Protein 1VZJ (pdb70)

Structure (mmCIF, N/CA/C/O backbone):
data_1VZJ
#
_entry.id   1VZJ
#
_cell.length_a   53.730
_cell.length_b   58.790
_cell.length_c   58.800
_cell.angle_alpha   90.00
_cell.angle_beta   111.38
_cell.angle_gamma   90.00
#
_symmetry.space_group_name_H-M   'P 1 21 1'
#
loop_
_entity.id
_entity.type
_entity.pdbx_description
1 polymer ACETYLCHOLINESTERASE
2 polymer 'ACETYLCHOLINESTERASE COLLAGENIC TAIL PEPTIDE'
3 water water
#
loop_
_atom_site.group_PDB
_atom_site.id
_atom_site.type_symbol
_atom_site.label_atom_id
_atom_site.label_alt_id
_atom_site.label_comp_id
_atom_site.label_asym_id
_atom_site.label_entity_id
_atom_site.label_seq_id
_atom_site.pdbx_PDB_ins_code
_atom_site.Cartn_x
_atom_site.Cartn_y
_atom_site.Cartn_z
_atom_site.occupancy
_atom_site.B_iso_or_equiv
_atom_site.auth_seq_id
_atom_site.auth_comp_id
_atom_site.auth_asym_id
_atom_site.auth_atom_id
_atom_site.pdbx_PDB_model_num
ATOM 1 N N . LEU A 1 3 ? 17.305 4.333 21.090 1.00 109.35 3 LEU A N 1
ATOM 2 C CA . LEU A 1 3 ? 17.876 5.331 22.047 1.00 108.65 3 LEU A CA 1
ATOM 3 C C . LEU A 1 3 ? 19.356 5.083 22.268 1.00 107.90 3 LEU A C 1
ATOM 4 O O . LEU A 1 3 ? 20.165 6.007 22.227 1.00 107.59 3 LEU A O 1
ATOM 9 N N . ASP A 1 4 ? 19.700 3.822 22.506 1.00 106.86 4 ASP A N 1
ATOM 10 C CA . ASP A 1 4 ? 21.077 3.443 22.762 1.00 105.50 4 ASP A CA 1
ATOM 11 C C . ASP A 1 4 ? 22.048 3.997 21.738 1.00 103.35 4 ASP A C 1
ATOM 12 O O . ASP A 1 4 ? 22.999 4.683 22.096 1.00 103.23 4 ASP A O 1
ATOM 17 N N . GLU A 1 5 ? 21.807 3.706 20.465 1.00 101.22 5 GLU A N 1
ATOM 18 C CA . GLU A 1 5 ? 22.682 4.197 19.409 1.00 99.27 5 GLU A CA 1
ATOM 19 C C . GLU A 1 5 ? 22.920 5.697 19.541 1.00 97.05 5 GLU A C 1
ATOM 20 O O . GLU A 1 5 ? 24.062 6.154 19.493 1.00 97.35 5 GLU A O 1
ATOM 26 N N . ALA A 1 6 ? 21.843 6.459 19.707 1.00 94.11 6 ALA A N 1
ATOM 27 C CA . ALA A 1 6 ? 21.955 7.904 19.865 1.00 91.05 6 ALA A CA 1
ATOM 28 C C . ALA A 1 6 ? 22.707 8.231 21.165 1.00 88.92 6 ALA A C 1
ATOM 29 O O . ALA A 1 6 ? 23.451 9.210 21.226 1.00 88.60 6 ALA A O 1
ATOM 31 N N . GLU A 1 7 ? 22.515 7.405 22.193 1.00 86.64 7 GLU A N 1
ATOM 32 C CA . GLU A 1 7 ? 23.184 7.600 23.479 1.00 84.93 7 GLU A CA 1
ATOM 33 C C . GLU A 1 7 ? 24.541 6.904 23.502 1.00 83.84 7 GLU A C 1
ATOM 34 O O . GLU A 1 7 ? 25.188 6.793 24.549 1.00 83.83 7 GLU A O 1
ATOM 40 N N . ARG A 1 8 ? 24.955 6.428 22.334 1.00 82.41 8 ARG A N 1
ATOM 41 C CA . ARG A 1 8 ? 26.231 5.750 22.160 1.00 81.38 8 ARG A CA 1
ATOM 42 C C . ARG A 1 8 ? 27.104 6.748 21.413 1.00 79.67 8 ARG A C 1
ATOM 43 O O . ARG A 1 8 ? 28.303 6.871 21.670 1.00 78.67 8 ARG A O 1
ATOM 51 N N . GLN A 1 9 ? 26.476 7.449 20.472 1.00 78.40 9 GLN A N 1
ATOM 52 C CA . GLN A 1 9 ? 27.154 8.468 19.685 1.00 76.72 9 GLN A CA 1
ATOM 53 C C . GLN A 1 9 ? 27.468 9.575 20.669 1.00 74.15 9 GLN A C 1
ATOM 54 O O . GLN A 1 9 ? 28.523 10.205 20.607 1.00 73.55 9 GLN A O 1
ATOM 60 N N . TRP A 1 10 ? 26.534 9.803 21.586 1.00 71.11 10 TRP A N 1
ATOM 61 C CA . TRP A 1 10 ? 26.709 10.829 22.594 1.00 68.51 10 TRP A CA 1
ATOM 62 C C . TRP A 1 10 ? 27.926 10.559 23.453 1.00 67.67 10 TRP A C 1
ATOM 63 O O . TRP A 1 10 ? 28.795 11.412 23.577 1.00 67.93 10 TRP A O 1
ATOM 74 N N . LYS A 1 11 ? 27.977 9.379 24.064 1.00 66.02 11 LYS A N 1
ATOM 75 C CA . LYS A 1 11 ? 29.111 9.019 24.907 1.00 64.82 11 LYS A CA 1
ATOM 76 C C . LYS A 1 11 ? 30.400 9.338 24.156 1.00 62.46 11 LYS A C 1
ATOM 77 O O . LYS A 1 11 ? 31.397 9.720 24.755 1.00 62.65 11 LYS A O 1
ATOM 83 N N . ALA A 1 12 ? 30.355 9.215 22.834 1.00 60.55 12 ALA A N 1
ATOM 84 C CA . ALA A 1 12 ? 31.513 9.483 21.982 1.00 59.78 12 ALA A CA 1
ATOM 85 C C . ALA A 1 12 ? 31.762 10.966 21.715 1.00 59.09 12 ALA A C 1
ATOM 86 O O . ALA A 1 12 ? 32.905 11.372 21.482 1.00 58.63 12 ALA A O 1
ATOM 88 N N . GLU A 1 13 ? 30.691 11.762 21.712 1.00 57.93 13 GLU A N 1
ATOM 89 C CA . GLU A 1 13 ? 30.805 13.201 21.487 1.00 56.77 13 GLU A CA 1
ATOM 90 C C . GLU A 1 13 ? 31.313 13.877 22.750 1.00 55.85 13 GLU A C 1
ATOM 91 O O . GLU A 1 13 ? 32.031 14.874 22.683 1.00 54.36 13 GLU A O 1
ATOM 97 N N . PHE A 1 14 ? 30.928 13.328 23.898 1.00 54.98 14 PHE A N 1
ATOM 98 C CA . PHE A 1 14 ? 31.374 13.846 25.176 1.00 57.18 14 PHE A CA 1
ATOM 99 C C . PHE A 1 14 ? 32.879 13.669 25.219 1.00 59.47 14 PHE A C 1
ATOM 100 O O . PHE A 1 14 ? 33.612 14.554 25.648 1.00 60.49 14 PHE A O 1
ATOM 108 N N . HIS A 1 15 ? 33.331 12.499 24.788 1.00 62.07 15 HIS A N 1
ATOM 109 C CA . HIS A 1 15 ? 34.750 12.209 24.765 1.00 63.28 15 HIS A CA 1
ATOM 110 C C . HIS A 1 15 ? 35.429 13.291 23.949 1.00 62.81 15 HIS A C 1
ATOM 111 O O . HIS A 1 15 ? 36.331 13.961 24.436 1.00 64.12 15 HIS A O 1
ATOM 118 N N . ARG A 1 16 ? 34.980 13.458 22.706 1.00 61.27 16 ARG A N 1
ATOM 119 C CA . ARG A 1 16 ? 35.539 14.462 21.800 1.00 59.06 16 ARG A CA 1
ATOM 120 C C . ARG A 1 16 ? 35.583 15.817 22.486 1.00 58.07 16 ARG A C 1
ATOM 121 O O . ARG A 1 16 ? 36.603 16.495 22.453 1.00 57.59 16 ARG A O 1
ATOM 129 N N . TRP A 1 17 ? 34.477 16.203 23.114 1.00 57.77 17 TRP A N 1
ATOM 130 C CA . TRP A 1 17 ? 34.406 17.473 23.834 1.00 58.00 17 TRP A CA 1
ATOM 131 C C . TRP A 1 17 ? 35.518 17.506 24.870 1.00 59.93 17 TRP A C 1
ATOM 132 O O . TRP A 1 17 ? 36.313 18.441 24.923 1.00 61.14 17 TRP A O 1
ATOM 143 N N . SER A 1 18 ? 35.570 16.471 25.697 1.00 61.88 18 SER A N 1
ATOM 144 C CA . SER A 1 18 ? 36.589 16.381 26.738 1.00 64.14 18 SER A CA 1
ATOM 145 C C . SER A 1 18 ? 37.981 16.679 26.211 1.00 64.16 18 SER A C 1
ATOM 146 O O . SER A 1 18 ? 38.744 17.394 26.850 1.00 65.10 18 SER A O 1
ATOM 149 N N . SER A 1 19 ? 38.310 16.136 25.044 1.00 65.28 19 SER A N 1
ATOM 150 C CA . SER A 1 19 ? 39.631 16.349 24.470 1.00 65.97 19 SER A CA 1
ATOM 151 C C . SER A 1 19 ? 39.818 17.783 23.990 1.00 66.1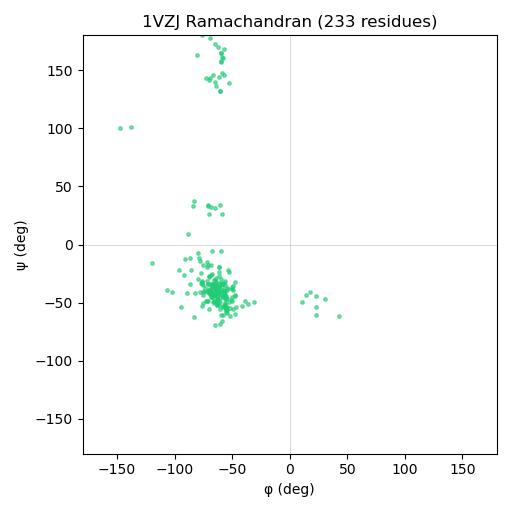7 19 SER A C 1
ATOM 152 O O . SER A 1 19 ? 40.943 18.285 23.948 1.00 66.97 19 SER A O 1
ATOM 155 N N . TYR A 1 20 ? 38.724 18.442 23.624 1.00 65.47 20 TYR A N 1
ATOM 156 C CA . TYR A 1 20 ? 38.820 19.818 23.171 1.00 65.77 20 TYR A CA 1
ATOM 157 C C . TYR A 1 20 ? 39.166 20.693 24.362 1.00 66.14 20 TYR A C 1
ATOM 158 O O . TYR A 1 20 ? 39.841 21.703 24.222 1.00 65.94 20 TYR A O 1
ATOM 175 N N . VAL A 1 22 ? 40.846 19.533 27.079 1.00 71.98 22 VAL A N 1
ATOM 176 C CA . VAL A 1 22 ? 42.199 19.153 27.450 1.00 73.70 22 VAL A CA 1
ATOM 177 C C . VAL A 1 22 ? 43.162 19.987 26.628 1.00 74.03 22 VAL A C 1
ATOM 178 O O . VAL A 1 22 ? 44.127 20.545 27.149 1.00 74.36 22 VAL A O 1
ATOM 182 N N . HIS A 1 23 ? 42.887 20.066 25.333 1.00 74.59 23 HIS A N 1
ATOM 183 C CA . HIS A 1 23 ? 43.720 20.833 24.425 1.00 75.06 23 HIS A CA 1
ATOM 184 C C . HIS A 1 23 ? 43.563 22.327 24.622 1.00 74.14 23 HIS A C 1
ATOM 185 O O . HIS A 1 23 ? 44.380 23.100 24.137 1.00 74.35 23 HIS A O 1
ATOM 192 N N . TRP A 1 24 ? 42.513 22.735 25.330 1.00 73.43 24 TRP A N 1
ATOM 193 C CA . TRP A 1 24 ? 42.296 24.149 25.576 1.00 72.59 24 TRP A CA 1
ATOM 194 C C . TRP A 1 24 ? 43.113 24.611 26.764 1.00 75.44 24 TRP A C 1
ATOM 195 O O . TRP A 1 24 ? 43.976 25.468 26.625 1.00 76.13 24 TRP A O 1
ATOM 206 N N . LYS A 1 25 ? 42.838 24.042 27.933 1.00 78.73 25 LYS A N 1
ATOM 207 C CA . LYS A 1 25 ? 43.554 24.423 29.143 1.00 83.37 25 LYS A CA 1
ATOM 208 C C . LYS A 1 25 ? 45.061 24.342 28.958 1.00 86.71 25 LYS A C 1
ATOM 209 O O . LYS A 1 25 ? 45.815 25.014 29.662 1.00 86.97 25 LYS A O 1
ATOM 215 N N . ASN A 1 26 ? 45.484 23.520 28.001 1.00 90.82 26 ASN A N 1
ATOM 216 C CA . ASN A 1 26 ? 46.896 23.328 27.688 1.00 94.74 26 ASN A CA 1
ATOM 217 C C . ASN A 1 26 ? 47.525 24.610 27.149 1.00 96.88 26 ASN A C 1
ATOM 218 O O . ASN A 1 26 ? 48.360 25.232 27.800 1.00 96.90 26 ASN A O 1
ATOM 223 N N . GLN A 1 27 ? 47.123 24.996 25.947 1.00 99.50 27 GLN A N 1
ATOM 224 C CA . GLN A 1 27 ? 47.670 26.187 25.328 1.00 102.59 27 GLN A CA 1
ATOM 225 C C . GLN A 1 27 ? 47.407 27.416 26.196 1.00 104.25 27 GLN A C 1
ATOM 226 O O . GLN A 1 27 ? 47.894 28.509 25.904 1.00 104.77 27 GLN A O 1
ATOM 232 N N . PHE A 1 28 ? 46.654 27.221 27.277 1.00 105.76 28 PHE A N 1
ATOM 233 C CA . PHE A 1 28 ? 46.330 28.297 28.202 1.00 106.76 28 PHE A CA 1
ATOM 234 C C . PHE A 1 28 ? 46.850 28.030 29.599 1.00 106.75 28 PHE A C 1
ATOM 235 O O . PHE A 1 28 ? 48.047 28.187 29.847 1.00 106.89 28 PHE A O 1
ATOM 243 N N . ASP B 1 1 ? 3.943 11.410 22.843 1.00 61.87 1 ASP B N 1
ATOM 244 C CA . ASP B 1 1 ? 4.160 10.863 24.178 1.00 58.66 1 ASP B CA 1
ATOM 245 C C . ASP B 1 1 ? 5.297 11.659 24.797 1.00 57.56 1 ASP B C 1
ATOM 246 O O . ASP B 1 1 ? 6.381 11.758 24.204 1.00 56.87 1 ASP B O 1
ATOM 251 N N . THR B 1 2 ? 5.059 12.234 25.972 1.00 55.56 2 THR B N 1
ATOM 252 C CA . THR B 1 2 ? 6.083 13.047 26.625 1.00 55.66 2 THR B CA 1
ATOM 253 C C . THR B 1 2 ? 7.489 12.458 26.469 1.00 54.57 2 THR B C 1
ATOM 254 O O . THR B 1 2 ? 8.422 13.157 26.081 1.00 54.01 2 THR B O 1
ATOM 258 N N . LEU B 1 3 ? 7.619 11.167 26.750 1.00 53.56 3 LEU B N 1
ATOM 259 C CA . LEU B 1 3 ? 8.889 10.472 26.639 1.00 52.02 3 LEU B CA 1
ATOM 260 C C . LEU B 1 3 ? 9.453 10.586 25.232 1.00 51.13 3 LEU B C 1
ATOM 261 O O . LEU B 1 3 ? 10.648 10.739 25.058 1.00 50.38 3 LEU B O 1
ATOM 266 N N . ASP B 1 4 ? 8.595 10.501 24.222 1.00 52.25 4 ASP B N 1
ATOM 267 C CA . ASP B 1 4 ? 9.042 10.603 22.835 1.00 53.30 4 ASP B CA 1
ATOM 268 C C . ASP B 1 4 ? 9.439 12.032 22.489 1.00 52.63 4 ASP B C 1
ATOM 269 O O . ASP B 1 4 ? 10.328 12.263 21.665 1.00 50.90 4 ASP B O 1
ATOM 274 N N . GLU B 1 5 ? 8.768 12.990 23.122 1.00 52.43 5 GLU B N 1
ATOM 275 C CA . GLU B 1 5 ? 9.053 14.394 22.885 1.00 52.16 5 GLU B CA 1
ATOM 276 C C . GLU B 1 5 ? 10.449 14.740 23.377 1.00 49.43 5 GLU B C 1
ATOM 277 O O . GLU B 1 5 ? 11.249 15.327 22.648 1.00 49.05 5 GLU B O 1
ATOM 283 N N . ALA B 1 6 ? 10.730 14.364 24.619 1.00 46.18 6 ALA B N 1
ATOM 284 C CA . ALA B 1 6 ? 12.027 14.617 25.226 1.00 43.36 6 ALA B CA 1
ATOM 285 C C . ALA B 1 6 ? 13.145 14.100 24.332 1.00 41.68 6 ALA B C 1
ATOM 286 O O . ALA B 1 6 ? 14.120 14.806 24.066 1.00 40.44 6 ALA B O 1
ATOM 288 N N A GLU B 1 7 ? 12.999 12.867 23.866 0.50 41.19 7 GLU B N 1
ATOM 289 N N B GLU B 1 7 ? 12.993 12.862 23.861 0.50 41.29 7 GLU B N 1
ATOM 290 C CA A GLU B 1 7 ? 14.006 12.275 23.007 0.50 40.92 7 GLU B CA 1
ATOM 291 C CA B GLU B 1 7 ? 13.986 12.237 22.992 0.50 41.10 7 GLU B CA 1
ATOM 292 C C A GLU B 1 7 ? 14.151 13.095 21.736 0.50 40.77 7 GLU B C 1
ATOM 293 C C B GLU B 1 7 ? 14.141 13.031 21.705 0.50 40.79 7 GLU B C 1
ATOM 294 O O A GLU B 1 7 ? 15.261 13.368 21.279 0.50 40.10 7 GLU B O 1
ATOM 295 O O B GLU B 1 7 ? 15.249 13.212 21.200 0.50 39.79 7 GLU B O 1
ATOM 306 N N . ARG B 1 8 ? 13.016 13.500 21.179 1.00 40.27 8 ARG B N 1
ATOM 307 C CA . ARG B 1 8 ? 13.005 14.286 19.954 1.00 41.75 8 ARG B CA 1
ATOM 308 C C . ARG B 1 8 ? 13.719 15.623 20.153 1.00 40.49 8 ARG B C 1
ATOM 309 O O . ARG B 1 8 ? 14.616 15.986 19.382 1.00 40.27 8 ARG B O 1
ATOM 317 N N . GLN B 1 9 ? 13.315 16.355 21.187 1.00 38.90 9 GLN B N 1
ATOM 318 C CA . GLN B 1 9 ? 13.936 17.638 21.512 1.00 38.65 9 GLN B CA 1
ATOM 319 C C . GLN B 1 9 ? 15.426 17.471 21.752 1.00 38.42 9 GLN B C 1
ATOM 320 O O . GLN B 1 9 ? 16.239 18.261 21.272 1.00 37.69 9 GLN B O 1
ATOM 326 N N . TRP B 1 10 ? 15.781 16.437 22.507 1.00 36.63 10 TRP B N 1
ATOM 327 C CA . TRP B 1 10 ? 17.173 16.178 22.786 1.00 35.56 10 TRP B CA 1
ATOM 328 C C . TRP B 1 10 ? 17.937 16.027 21.487 1.00 36.04 10 TRP B C 1
ATOM 329 O O . TRP B 1 10 ? 18.964 16.655 21.301 1.00 35.56 10 TRP B O 1
ATOM 340 N N . LYS B 1 11 ? 17.447 15.178 20.588 1.00 38.84 11 LYS B N 1
ATOM 341 C CA . LYS B 1 11 ? 18.133 14.965 19.309 1.00 40.24 11 LYS B CA 1
ATOM 342 C C . LYS B 1 11 ? 18.219 16.230 18.464 1.00 39.13 11 LYS B C 1
ATOM 343 O O . LYS B 1 11 ? 19.217 16.470 17.793 1.00 38.47 11 LYS B O 1
ATOM 349 N N . ALA B 1 12 ? 17.176 17.047 18.524 1.00 38.88 12 ALA B N 1
ATOM 350 C CA . ALA B 1 12 ? 17.135 18.298 17.786 1.00 38.88 12 ALA B CA 1
ATOM 351 C C . ALA B 1 12 ? 18.255 19.284 18.143 1.00 39.47 12 ALA B C 1
ATOM 352 O O . ALA B 1 12 ? 18.680 20.073 17.308 1.00 40.80 12 ALA B O 1
ATOM 354 N N . GLU B 1 13 ? 18.742 19.244 19.377 1.00 39.36 13 GLU B N 1
ATOM 355 C CA . GLU B 1 13 ? 19.772 20.185 19.809 1.00 39.58 13 GLU B CA 1
ATOM 356 C C . GLU B 1 13 ? 21.174 19.833 19.353 1.00 40.47 13 GLU B C 1
ATOM 357 O O . GLU B 1 13 ? 22.085 20.649 19.437 1.00 42.52 13 GLU B O 1
ATOM 363 N N . PHE B 1 14 ? 21.360 18.630 18.842 1.00 41.85 14 PHE B N 1
ATOM 364 C CA . PHE B 1 14 ? 22.684 18.233 18.424 1.00 42.56 14 PHE B CA 1
ATOM 365 C C . PHE B 1 14 ? 23.312 18.978 17.266 1.00 44.69 14 PHE B C 1
ATOM 366 O O . PHE B 1 14 ? 24.505 19.260 17.303 1.00 46.34 14 PHE B O 1
ATOM 374 N N . HIS B 1 15 ? 22.549 19.295 16.227 1.00 46.23 15 HIS B N 1
ATOM 375 C CA . HIS B 1 15 ? 23.164 19.961 15.089 1.00 47.40 15 HIS B CA 1
ATOM 376 C C . HIS B 1 15 ? 23.916 21.215 15.459 1.00 46.92 15 HIS B C 1
ATOM 377 O O . HIS B 1 15 ? 25.094 21.355 15.123 1.00 47.64 15 HIS B O 1
ATOM 384 N N . ARG B 1 16 ? 23.241 22.124 16.157 1.00 46.89 16 ARG B N 1
ATOM 385 C CA . ARG B 1 16 ? 23.833 23.405 16.560 1.00 46.11 16 ARG B CA 1
ATOM 386 C C . ARG B 1 16 ? 25.094 23.158 17.350 1.00 45.36 16 ARG B C 1
ATOM 387 O O . ARG B 1 16 ? 26.146 23.695 17.048 1.00 44.49 16 ARG B O 1
ATOM 395 N N . TRP B 1 17 ? 24.977 22.318 18.365 1.00 46.31 17 TRP B N 1
ATOM 396 C CA . TRP B 1 17 ? 26.121 22.008 19.202 1.00 47.11 17 TRP B CA 1
ATOM 397 C C . TRP B 1 17 ? 27.345 21.565 18.402 1.00 47.51 17 TRP B C 1
ATOM 398 O O . TRP B 1 17 ? 28.433 22.133 18.548 1.00 47.14 17 TRP B O 1
ATOM 409 N N . SER B 1 18 ? 27.163 20.543 17.571 1.00 48.59 18 SER B N 1
ATOM 410 C CA . SER B 1 18 ? 28.243 20.012 16.775 1.00 49.80 18 SER B CA 1
ATOM 411 C C . SER B 1 18 ? 28.821 21.095 15.922 1.00 51.16 18 SER B C 1
ATOM 412 O O . SER B 1 18 ? 30.021 21.110 15.649 1.00 53.13 18 SER B O 1
ATOM 415 N N . SER B 1 19 ? 27.961 22.009 15.496 1.00 51.78 19 SER B N 1
ATOM 416 C CA . SER B 1 19 ? 28.385 23.117 14.651 1.00 53.16 19 SER B CA 1
ATOM 417 C C . SER B 1 19 ? 29.263 24.104 15.425 1.00 52.45 19 SER B C 1
ATOM 418 O O . SER B 1 19 ? 30.240 24.624 14.879 1.00 52.33 19 SER B O 1
ATOM 421 N N . TYR B 1 20 ? 28.915 24.373 16.683 1.00 49.83 20 TYR B N 1
ATOM 422 C CA . TYR B 1 20 ? 29.726 25.279 17.475 1.00 49.10 20 TYR B CA 1
ATOM 423 C C . TYR B 1 20 ? 30.991 24.506 17.757 1.00 50.07 20 TYR B C 1
ATOM 424 O O . TYR B 1 20 ? 32.092 25.068 17.793 1.00 50.92 20 TYR B O 1
ATOM 441 N N . VAL B 1 22 ? 32.524 22.283 15.878 1.00 57.79 22 VAL B N 1
ATOM 442 C CA . VAL B 1 22 ? 33.401 22.373 14.717 1.00 59.47 22 VAL B CA 1
ATOM 443 C C . VAL B 1 22 ? 33.939 23.781 14.477 1.00 60.33 22 VAL B C 1
ATOM 444 O O . VAL B 1 22 ? 35.123 23.945 14.185 1.00 61.77 22 VAL B O 1
ATOM 448 N N . HIS B 1 23 ? 33.098 24.802 14.589 1.00 60.81 23 HIS B N 1
ATOM 449 C CA . HIS B 1 23 ? 33.587 26.164 14.375 1.00 61.98 23 HIS B CA 1
ATOM 450 C C . HIS B 1 23 ? 34.677 26.534 15.375 1.00 62.02 23 HIS B C 1
ATOM 451 O O . HIS B 1 23 ? 35.680 27.136 15.004 1.00 60.04 23 HIS B O 1
ATOM 458 N N . TRP B 1 24 ? 34.491 26.173 16.642 1.00 62.79 24 TRP B N 1
ATOM 459 C CA . TRP B 1 24 ? 35.513 26.469 17.644 1.00 64.71 24 TRP B CA 1
ATOM 460 C C . TRP B 1 24 ? 36.809 25.720 17.328 1.00 66.52 24 TRP B C 1
ATOM 461 O O . TRP B 1 24 ? 37.902 26.242 17.515 1.00 66.57 24 TRP B O 1
ATOM 472 N N . LYS B 1 25 ? 36.681 24.480 16.878 1.00 68.61 25 LYS B N 1
ATOM 473 C CA . LYS B 1 25 ? 37.843 23.681 16.532 1.00 71.58 25 LYS B CA 1
ATOM 474 C C . LYS B 1 25 ? 38.705 24.413 15.514 1.00 72.64 25 LYS B C 1
ATOM 475 O O . LYS B 1 25 ? 39.891 24.615 15.735 1.00 71.98 25 LYS B O 1
ATOM 481 N N . ASN B 1 26 ? 38.100 24.800 14.397 1.00 74.87 26 ASN B N 1
ATOM 482 C CA . ASN B 1 26 ? 38.814 25.507 13.337 1.00 77.51 26 ASN B CA 1
ATOM 483 C C . ASN B 1 26 ? 39.551 26.710 13.878 1.00 79.46 26 ASN B C 1
ATOM 484 O O . ASN B 1 26 ? 40.772 26.792 13.787 1.00 80.55 26 ASN B O 1
ATOM 489 N N . GLN B 1 27 ? 38.791 27.646 14.431 1.00 81.48 27 GLN B N 1
ATOM 490 C CA . GLN B 1 27 ? 39.355 28.858 14.989 1.00 83.30 27 GLN B CA 1
ATOM 491 C C . GLN B 1 27 ? 40.511 28.505 15.909 1.00 83.83 27 GLN B C 1
ATOM 492 O O . GLN B 1 27 ? 41.512 29.215 15.972 1.00 84.52 27 GLN B O 1
ATOM 498 N N . PHE B 1 28 ? 40.369 27.390 16.612 1.00 84.54 28 PHE B N 1
ATOM 499 C CA . PHE B 1 28 ? 41.396 26.918 17.525 1.00 86.10 28 PHE B CA 1
ATOM 500 C C . PHE B 1 28 ? 42.681 26.586 16.782 1.00 88.60 28 PHE B C 1
ATOM 501 O O . PHE B 1 28 ? 43.756 27.008 17.191 1.00 89.63 28 PHE B O 1
ATOM 509 N N . ASP B 1 29 ? 42.568 25.823 15.696 1.00 91.38 29 ASP B N 1
ATOM 510 C CA . ASP B 1 29 ? 43.736 25.433 14.906 1.00 93.90 29 ASP B CA 1
ATOM 511 C C . ASP B 1 29 ? 44.543 26.622 14.418 1.00 96.48 29 ASP B C 1
ATOM 512 O O . ASP B 1 29 ? 45.755 26.692 14.632 1.00 96.86 29 ASP B O 1
ATOM 517 N N . HIS B 1 30 ? 43.866 27.548 13.745 1.00 99.60 30 HIS B N 1
ATOM 518 C CA . HIS B 1 30 ? 44.522 28.739 13.224 1.00 101.99 30 HIS B CA 1
ATOM 519 C C . HIS B 1 30 ? 45.384 29.337 14.329 1.00 102.51 30 HIS B C 1
ATOM 520 O O . HIS B 1 30 ? 46.605 29.442 14.190 1.00 102.61 30 HIS B O 1
ATOM 527 N N . TYR B 1 31 ? 44.740 29.709 15.431 1.00 102.61 31 TYR B N 1
ATOM 528 C CA . TYR B 1 31 ? 45.446 30.283 16.569 1.00 102.60 31 TYR B CA 1
ATOM 529 C C . TYR B 1 31 ? 46.180 29.189 17.343 1.00 101.83 31 TYR B C 1
ATOM 530 O O . TYR B 1 31 ? 46.078 29.102 18.565 1.00 101.39 31 TYR B O 1
ATOM 539 N N . ASP C 1 1 ? 5.551 10.494 39.668 1.00 59.36 1 ASP C N 1
ATOM 540 C CA . ASP C 1 1 ? 6.289 9.364 39.118 1.00 59.24 1 ASP C CA 1
ATOM 541 C C . ASP C 1 1 ? 7.784 9.658 39.199 1.00 58.72 1 ASP C C 1
ATOM 542 O O . ASP C 1 1 ? 8.204 10.784 38.961 1.00 58.83 1 ASP C O 1
ATOM 547 N N . THR C 1 2 ? 8.584 8.650 39.541 1.00 57.62 2 THR C N 1
ATOM 548 C CA . THR C 1 2 ? 10.031 8.827 39.663 1.00 55.88 2 THR C CA 1
ATOM 549 C C . THR C 1 2 ? 10.696 9.239 38.360 1.00 54.71 2 THR C C 1
ATOM 550 O O . THR C 1 2 ? 11.781 9.816 38.370 1.00 53.96 2 THR C O 1
ATOM 554 N N . LEU C 1 3 ? 10.054 8.931 37.239 1.00 53.32 3 LEU C N 1
ATOM 555 C CA . LEU C 1 3 ? 10.597 9.283 35.937 1.00 52.63 3 LEU C CA 1
ATOM 556 C C . LEU C 1 3 ? 10.230 10.736 35.674 1.00 53.11 3 LEU C C 1
ATOM 557 O O . LEU C 1 3 ? 11.043 11.513 35.180 1.00 53.39 3 LEU C O 1
ATOM 562 N N . ASP C 1 4 ? 8.996 11.102 36.009 1.00 53.71 4 ASP C N 1
ATOM 563 C CA . ASP C 1 4 ? 8.548 12.471 35.812 1.00 52.26 4 ASP C CA 1
ATOM 564 C C . ASP C 1 4 ? 9.542 13.366 36.499 1.00 52.11 4 ASP C C 1
ATOM 565 O O . ASP C 1 4 ? 10.134 14.249 35.879 1.00 54.36 4 ASP C O 1
ATOM 570 N N A GLU C 1 5 ? 9.734 13.129 37.791 0.50 51.76 5 GLU C N 1
ATOM 571 N N B GLU C 1 5 ? 9.729 13.131 37.790 0.50 51.53 5 GLU C N 1
ATOM 572 C CA A GLU C 1 5 ? 10.658 13.924 38.581 0.50 51.58 5 GLU C CA 1
ATOM 573 C CA B GLU C 1 5 ? 10.660 13.904 38.593 0.50 51.17 5 GLU C CA 1
ATOM 574 C C A GLU C 1 5 ? 12.036 14.042 37.938 0.50 50.49 5 GLU C C 1
ATOM 575 C C B GLU C 1 5 ? 12.036 14.037 37.946 0.50 50.23 5 GLU C C 1
ATOM 576 O O A GLU C 1 5 ? 12.641 15.118 37.940 0.50 49.99 5 GLU C O 1
ATOM 577 O O B GLU C 1 5 ? 12.635 15.117 37.951 0.50 49.78 5 GLU C O 1
ATOM 588 N N . ALA C 1 6 ? 12.536 12.940 37.391 1.00 48.78 6 ALA C N 1
ATOM 589 C CA . ALA C 1 6 ? 13.840 12.959 36.753 1.00 46.73 6 ALA C CA 1
ATOM 590 C C . ALA C 1 6 ? 13.734 13.758 35.468 1.00 45.88 6 ALA C C 1
ATOM 591 O O . ALA C 1 6 ? 14.676 14.439 35.054 1.00 43.73 6 ALA C O 1
ATOM 593 N N . GLU C 1 7 ? 12.569 13.666 34.846 1.00 45.78 7 GLU C N 1
ATOM 594 C CA . GLU C 1 7 ? 12.299 14.376 33.612 1.00 48.07 7 GLU C CA 1
ATOM 595 C C . GLU C 1 7 ? 12.351 15.874 33.941 1.00 47.36 7 GLU C C 1
ATOM 596 O O . GLU C 1 7 ? 12.763 16.688 33.121 1.00 46.91 7 GLU C O 1
ATOM 602 N N . ARG C 1 8 ? 11.955 16.219 35.161 1.00 47.79 8 ARG C N 1
ATOM 603 C CA . ARG C 1 8 ? 11.958 17.608 35.607 1.00 48.86 8 ARG C CA 1
ATOM 604 C C . ARG C 1 8 ? 13.382 18.109 35.824 1.00 47.56 8 ARG C C 1
ATOM 605 O O . ARG C 1 8 ? 13.752 19.194 35.360 1.00 48.64 8 ARG C O 1
ATOM 608 N N . GLN C 1 9 ? 14.179 17.325 36.541 1.00 46.44 9 GLN C N 1
ATOM 609 C CA . GLN C 1 9 ? 15.567 17.691 36.778 1.00 44.57 9 GLN C CA 1
ATOM 610 C C . GLN C 1 9 ? 16.273 17.886 35.450 1.00 43.20 9 GLN C C 1
ATOM 611 O O . GLN C 1 9 ? 17.083 18.797 35.319 1.00 43.46 9 GLN C O 1
ATOM 617 N N . TRP C 1 10 ? 15.977 17.019 34.475 1.00 41.98 10 TRP C N 1
ATOM 618 C CA . TRP C 1 10 ? 16.589 17.096 33.143 1.00 39.28 10 TRP C CA 1
ATOM 619 C C . TRP C 1 10 ? 16.215 18.391 32.447 1.00 38.92 10 TRP C C 1
ATOM 620 O O . TRP C 1 10 ? 17.066 19.054 31.855 1.00 37.24 10 TRP C O 1
ATOM 631 N N . LYS C 1 11 ? 14.929 18.729 32.499 1.00 39.67 11 LYS C N 1
ATOM 632 C CA . LYS C 1 11 ? 14.430 19.943 31.877 1.00 40.54 11 LYS C CA 1
ATOM 633 C C . LYS C 1 11 ? 15.171 21.132 32.456 1.00 38.56 11 LYS C C 1
ATOM 634 O O . LYS C 1 11 ? 15.614 22.001 31.721 1.00 37.56 11 LYS C O 1
ATOM 640 N N . ALA C 1 12 ? 15.319 21.149 33.777 1.00 39.03 12 ALA C N 1
ATOM 641 C CA . ALA C 1 12 ? 16.029 22.229 34.475 1.00 37.63 12 ALA C CA 1
ATOM 642 C C . ALA C 1 12 ? 17.435 22.386 33.943 1.00 37.78 12 ALA C C 1
ATOM 643 O O . ALA C 1 12 ? 17.854 23.491 33.616 1.00 39.31 12 ALA C O 1
ATOM 645 N N . GLU C 1 13 ? 18.164 21.277 33.871 1.00 37.73 13 GLU C N 1
ATOM 646 C CA . GLU C 1 13 ? 19.530 21.280 33.361 1.00 38.75 13 GLU C CA 1
ATOM 647 C C . GLU C 1 13 ? 19.544 21.580 31.875 1.00 38.25 13 GLU C C 1
ATOM 648 O O . GLU C 1 13 ? 20.534 22.064 31.345 1.00 38.01 13 GLU C O 1
ATOM 654 N N . PHE C 1 14 ? 18.449 21.266 31.199 1.00 38.18 14 PHE C N 1
ATOM 655 C CA . PHE C 1 14 ? 18.351 21.528 29.769 1.00 39.21 14 PHE C CA 1
ATOM 656 C C . PHE C 1 14 ? 18.293 23.050 29.568 1.00 39.57 14 PHE C C 1
ATOM 657 O O . PHE C 1 14 ? 18.974 23.599 28.708 1.00 38.66 14 PHE C O 1
ATOM 665 N N . HIS C 1 15 ? 17.478 23.721 30.374 1.00 40.87 15 HIS C N 1
ATOM 666 C CA . HIS C 1 15 ? 17.344 25.165 30.297 1.00 42.50 15 HIS C CA 1
ATOM 667 C C . HIS C 1 15 ? 18.656 25.872 30.599 1.00 41.91 15 HIS C C 1
ATOM 668 O O . HIS C 1 15 ? 19.038 26.803 29.905 1.00 42.46 15 HIS C O 1
ATOM 675 N N . ARG C 1 16 ? 19.362 25.412 31.617 1.00 39.93 16 ARG C N 1
ATOM 676 C CA . ARG C 1 16 ? 20.634 26.009 31.970 1.00 39.61 16 ARG C CA 1
ATOM 677 C C . ARG C 1 16 ? 21.660 25.799 30.885 1.00 37.14 16 ARG C C 1
ATOM 678 O O . ARG C 1 16 ? 22.561 26.598 30.717 1.00 37.24 16 ARG C O 1
ATOM 686 N N . TRP C 1 17 ? 21.535 24.693 30.170 1.00 37.77 17 TRP C N 1
ATOM 687 C CA . TRP C 1 17 ? 22.441 24.366 29.068 1.00 35.20 17 TRP C CA 1
ATOM 688 C C . TRP C 1 17 ? 22.217 25.325 27.884 1.00 36.71 17 TRP C C 1
ATOM 689 O O . TRP C 1 17 ? 23.176 25.766 27.257 1.00 37.01 17 TRP C O 1
ATOM 700 N N . SER C 1 18 ? 20.960 25.636 27.575 1.00 36.22 18 SER C N 1
ATOM 701 C CA . SER C 1 18 ? 20.665 26.544 26.469 1.00 38.20 18 SER C CA 1
ATOM 702 C C . SER C 1 18 ? 21.270 27.913 26.750 1.00 38.82 18 SER C C 1
A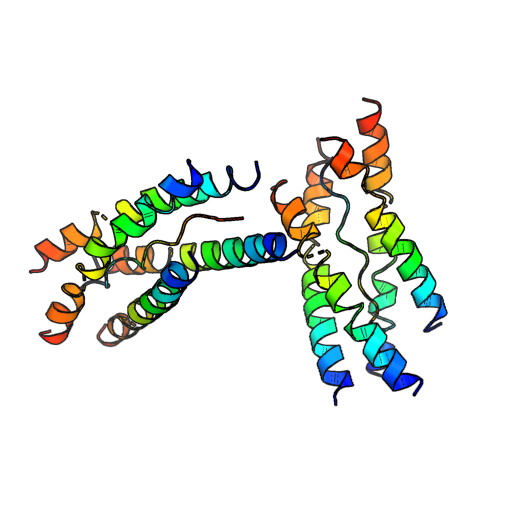TOM 703 O O . SER C 1 18 ? 21.800 28.565 25.845 1.00 39.25 18 SER C O 1
ATOM 706 N N . SER C 1 19 ? 21.191 28.333 28.013 1.00 36.72 19 SER C N 1
ATOM 707 C CA . SER C 1 19 ? 21.749 29.597 28.458 1.00 35.72 19 SER C CA 1
ATOM 708 C C . SER C 1 19 ? 23.254 29.587 28.247 1.00 35.62 19 SER C C 1
ATOM 709 O O . SER C 1 19 ? 23.814 30.543 27.724 1.00 34.92 19 SER C O 1
ATOM 712 N N . TYR C 1 20 ? 23.912 28.507 28.654 1.00 35.93 20 TYR C N 1
ATOM 713 C CA . TYR C 1 20 ? 25.351 28.398 28.470 1.00 38.16 20 TYR C CA 1
ATOM 714 C C . TYR C 1 20 ? 25.684 28.516 26.992 1.00 38.89 20 TYR C C 1
ATOM 715 O O . TYR C 1 20 ? 26.706 29.086 26.613 1.00 41.35 20 TYR C O 1
ATOM 732 N N . VAL C 1 22 ? 23.773 30.193 24.662 1.00 37.20 22 VAL C N 1
ATOM 733 C CA . VAL C 1 22 ? 23.541 31.560 24.204 1.00 37.36 22 VAL C CA 1
ATOM 734 C C . VAL C 1 22 ? 24.735 32.465 24.539 1.00 39.37 22 VAL C C 1
ATOM 735 O O . VAL C 1 22 ? 25.277 33.123 23.656 1.00 42.99 22 VAL C O 1
ATOM 739 N N . HIS C 1 23 ? 25.134 32.490 25.811 1.00 39.00 23 HIS C N 1
ATOM 740 C CA . HIS C 1 23 ? 26.266 33.288 26.297 1.00 37.44 23 HIS C CA 1
ATOM 741 C C . HIS C 1 23 ? 27.532 32.880 25.593 1.00 39.36 23 HIS C C 1
ATOM 742 O O . HIS C 1 23 ? 28.357 33.717 25.236 1.00 41.25 23 HIS C O 1
ATOM 749 N N . TRP C 1 24 ? 27.700 31.573 25.401 1.00 41.46 24 TRP C N 1
ATOM 750 C CA . TRP C 1 24 ? 28.897 31.082 24.755 1.00 41.21 24 TRP C CA 1
ATOM 751 C C . TRP C 1 24 ? 28.978 31.467 23.295 1.00 41.29 24 TRP C C 1
ATOM 752 O O . TRP C 1 24 ? 30.029 31.893 22.842 1.00 42.90 24 TRP C O 1
ATOM 763 N N . LYS C 1 25 ? 27.905 31.324 22.527 1.00 41.76 25 LYS C N 1
ATOM 764 C CA . LYS C 1 25 ? 28.064 31.712 21.136 1.00 44.54 25 LYS C CA 1
ATOM 765 C C . LYS C 1 25 ? 28.344 33.197 21.007 1.00 45.03 25 LYS C C 1
ATOM 766 O O . LYS C 1 25 ? 29.160 33.594 20.194 1.00 46.68 25 LYS C O 1
ATOM 772 N N . ASN C 1 26 ? 27.675 34.012 21.816 1.00 46.29 26 ASN C N 1
ATOM 773 C CA . ASN C 1 26 ? 27.849 35.460 21.771 1.00 46.65 26 ASN C CA 1
ATOM 774 C C . ASN C 1 26 ? 29.295 35.814 22.005 1.00 47.43 26 ASN C C 1
ATOM 775 O O . ASN C 1 26 ? 29.942 36.421 21.157 1.00 47.50 26 ASN C O 1
ATOM 780 N N . GLN C 1 27 ? 29.799 35.436 23.170 1.00 48.05 27 GLN C N 1
ATOM 781 C CA . GLN C 1 27 ? 31.178 35.706 23.521 1.00 49.63 27 GLN C CA 1
ATOM 782 C C . GLN C 1 27 ? 32.058 35.265 22.372 1.00 51.72 27 GLN C C 1
ATOM 783 O O . GLN C 1 27 ? 32.997 35.942 22.028 1.00 53.94 27 GLN C O 1
ATOM 789 N N . PHE C 1 28 ? 31.727 34.141 21.755 1.00 53.29 28 PHE C N 1
ATOM 790 C CA . PHE C 1 28 ? 32.514 33.608 20.650 1.00 54.32 28 PHE C CA 1
ATOM 791 C C . PHE C 1 28 ? 32.497 34.470 19.395 1.00 56.46 28 PHE C C 1
ATOM 792 O O . PHE C 1 28 ? 33.544 34.745 18.813 1.00 57.79 28 PHE C O 1
ATOM 800 N N . ASP C 1 29 ? 31.316 34.879 18.951 1.00 58.27 29 ASP C N 1
ATOM 801 C CA . ASP C 1 29 ? 31.209 35.716 17.752 1.00 60.62 29 ASP C CA 1
ATOM 802 C C . ASP C 1 29 ? 31.921 37.039 17.926 1.00 64.45 29 ASP C C 1
ATOM 803 O O . ASP C 1 29 ? 32.373 37.671 16.965 1.00 63.78 29 ASP C O 1
ATOM 808 N N . HIS C 1 30 ? 32.028 37.480 19.167 1.00 68.54 30 HIS C N 1
ATOM 809 C CA . HIS C 1 30 ? 32.682 38.763 19.444 1.00 73.41 30 HIS C CA 1
ATOM 810 C C . HIS C 1 30 ? 34.191 38.617 19.343 1.00 77.91 30 HIS C C 1
ATOM 811 O O . HIS C 1 30 ? 34.885 39.531 18.914 1.00 79.74 30 HIS C O 1
ATOM 818 N N . TYR C 1 31 ? 34.717 37.462 1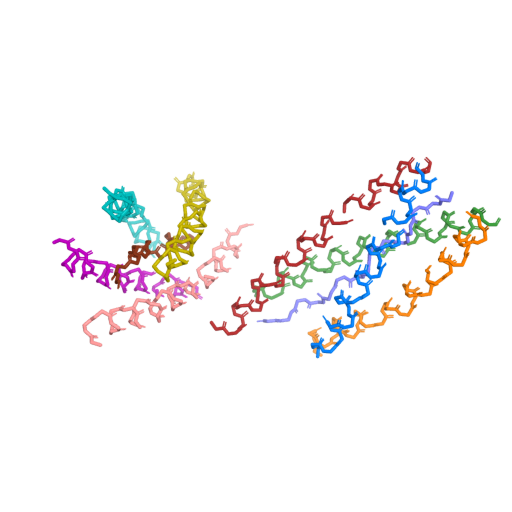9.718 1.00 82.57 31 TYR C N 1
ATOM 819 C CA . TYR C 1 31 ? 36.158 37.277 19.626 1.00 87.62 31 TYR C CA 1
ATOM 820 C C . TYR C 1 31 ? 36.696 37.212 18.191 1.00 89.03 31 TYR C C 1
ATOM 821 O O . TYR C 1 31 ? 37.898 37.385 17.969 1.00 89.45 31 TYR C O 1
ATOM 830 N N . SER C 1 32 ? 35.827 36.971 17.212 1.00 90.20 32 SER C N 1
ATOM 831 C CA . SER C 1 32 ? 36.268 36.869 15.816 1.00 90.92 32 SER C CA 1
ATOM 832 C C . SER C 1 32 ? 35.932 38.138 15.036 1.00 91.54 32 SER C C 1
ATOM 833 O O . SER C 1 32 ? 36.456 39.218 15.329 1.00 92.45 32 SER C O 1
ATOM 835 N N . ASP D 1 1 ? 16.447 -5.356 38.341 1.00 45.92 1 ASP D N 1
ATOM 836 C CA . ASP D 1 1 ? 15.817 -5.342 37.018 1.00 46.40 1 ASP D CA 1
ATOM 837 C C . ASP D 1 1 ? 16.761 -4.583 36.089 1.00 45.25 1 ASP D C 1
ATOM 838 O O . ASP D 1 1 ? 17.723 -3.975 36.559 1.00 43.91 1 ASP D O 1
ATOM 843 N N . THR D 1 2 ? 16.513 -4.606 34.784 1.00 43.11 2 THR D N 1
ATOM 844 C CA . THR D 1 2 ? 17.378 -3.850 33.879 1.00 42.56 2 THR D CA 1
ATOM 845 C C . THR D 1 2 ? 16.998 -2.368 33.981 1.00 40.62 2 THR D C 1
ATOM 846 O O . THR D 1 2 ? 17.824 -1.495 33.708 1.00 39.56 2 THR D O 1
ATOM 850 N N . LEU D 1 3 ? 15.755 -2.100 34.386 1.00 36.96 3 LEU D N 1
ATOM 851 C CA . LEU D 1 3 ? 15.305 -0.731 34.520 1.00 37.61 3 LEU D CA 1
ATOM 852 C C . LEU D 1 3 ? 15.863 -0.037 35.756 1.00 39.81 3 LEU D C 1
ATOM 853 O O . LEU D 1 3 ? 16.258 1.137 35.675 1.00 41.60 3 LEU D O 1
ATOM 858 N N . ASP D 1 4 ? 15.878 -0.731 36.901 1.00 40.34 4 ASP D N 1
ATOM 859 C CA . ASP D 1 4 ? 16.476 -0.164 38.117 1.00 38.82 4 ASP D CA 1
ATOM 860 C C . ASP D 1 4 ? 17.920 0.134 37.751 1.00 39.33 4 ASP D C 1
ATOM 861 O O . ASP D 1 4 ? 18.478 1.162 38.138 1.00 41.27 4 ASP D O 1
ATOM 866 N N . GLU D 1 5 ? 18.522 -0.775 36.996 1.00 38.66 5 GLU D N 1
ATOM 867 C CA . GLU D 1 5 ? 19.898 -0.619 36.562 1.00 39.03 5 GLU D CA 1
ATOM 868 C C . GLU D 1 5 ? 20.060 0.573 35.639 1.00 39.61 5 GLU D C 1
ATOM 869 O O . GLU D 1 5 ? 21.082 1.256 35.663 1.00 39.16 5 GLU D O 1
ATOM 875 N N . ALA D 1 6 ? 19.046 0.802 34.808 1.00 39.87 6 ALA D N 1
ATOM 876 C CA . ALA D 1 6 ? 19.061 1.901 33.857 1.00 39.13 6 ALA D CA 1
ATOM 877 C C . ALA D 1 6 ? 18.891 3.181 34.635 1.00 38.87 6 ALA D C 1
ATOM 878 O O . ALA D 1 6 ? 19.536 4.186 34.343 1.00 38.89 6 ALA D O 1
ATOM 880 N N . GLU D 1 7 ? 18.017 3.143 35.629 1.00 37.95 7 GLU D N 1
ATOM 881 C CA . GLU D 1 7 ? 17.786 4.313 36.452 1.00 40.85 7 GLU D CA 1
ATOM 882 C C . GLU D 1 7 ? 19.075 4.716 37.155 1.00 43.17 7 GLU D C 1
ATOM 883 O O . GLU D 1 7 ? 19.457 5.881 37.159 1.00 44.26 7 GLU D O 1
ATOM 889 N N . ARG D 1 8 ? 19.747 3.726 37.728 1.00 44.28 8 ARG D N 1
ATOM 890 C CA . ARG D 1 8 ? 20.989 3.930 38.447 1.00 45.19 8 ARG D CA 1
ATOM 891 C C . ARG D 1 8 ? 22.046 4.571 37.573 1.00 45.09 8 ARG D C 1
ATOM 892 O O . ARG D 1 8 ? 22.625 5.591 37.921 1.00 46.42 8 ARG D O 1
ATOM 900 N N . GLN D 1 9 ? 22.303 3.954 36.431 1.00 45.56 9 GLN D N 1
ATOM 901 C CA . GLN D 1 9 ? 23.327 4.429 35.507 1.00 45.09 9 GLN D CA 1
ATOM 902 C C . GLN D 1 9 ? 23.037 5.805 34.920 1.00 43.16 9 GLN D C 1
ATOM 903 O O . GLN D 1 9 ? 23.962 6.546 34.593 1.00 42.48 9 GLN D O 1
ATOM 909 N N . TRP D 1 10 ? 21.758 6.150 34.794 1.00 42.26 10 TRP D N 1
ATOM 910 C CA . TRP D 1 10 ? 21.380 7.447 34.242 1.00 42.41 10 TRP D CA 1
ATOM 911 C C . TRP D 1 10 ? 21.619 8.535 35.277 1.00 42.88 10 TRP D C 1
ATOM 912 O O . TRP D 1 10 ? 22.252 9.552 34.983 1.00 42.20 10 TRP D O 1
ATOM 923 N N . LYS D 1 11 ? 21.109 8.319 36.490 1.00 44.15 11 LYS D N 1
ATOM 924 C CA . LYS D 1 11 ? 21.285 9.274 37.581 1.00 46.14 11 LYS D CA 1
ATOM 925 C C . LYS D 1 11 ? 22.776 9.548 37.802 1.00 47.12 11 LYS D C 1
ATOM 926 O O . LYS D 1 11 ? 23.207 10.690 37.961 1.00 46.66 11 LYS D O 1
ATOM 932 N N . ALA D 1 12 ? 23.565 8.485 37.792 1.00 48.07 12 ALA D N 1
ATOM 933 C CA . ALA D 1 12 ? 24.997 8.606 37.980 1.00 47.21 12 ALA D CA 1
ATOM 934 C C . ALA D 1 12 ? 25.649 9.415 36.862 1.00 47.21 12 ALA D C 1
ATOM 935 O O . ALA D 1 12 ? 26.436 10.317 37.127 1.00 45.32 12 ALA D O 1
ATOM 937 N N . GLU D 1 13 ? 25.342 9.084 35.610 1.00 48.00 13 GLU D N 1
ATOM 938 C CA . GLU D 1 13 ? 25.940 9.809 34.491 1.00 49.25 13 GLU D CA 1
ATOM 939 C C . GLU D 1 13 ? 25.462 11.259 34.402 1.00 48.89 13 GLU D C 1
ATOM 940 O O . GLU D 1 13 ? 26.227 12.144 34.011 1.00 47.84 13 GLU D O 1
ATOM 946 N N . PHE D 1 14 ? 24.203 11.489 34.768 1.00 47.51 14 PHE D N 1
ATOM 947 C CA . PHE D 1 14 ? 23.614 12.823 34.748 1.00 48.32 14 PHE D CA 1
ATOM 948 C C . PHE D 1 14 ? 24.433 13.713 35.661 1.00 49.51 14 PHE D C 1
ATOM 949 O O . PHE D 1 14 ? 25.071 14.675 35.225 1.00 49.63 14 PHE D O 1
ATOM 957 N N . HIS D 1 15 ? 24.383 13.379 36.943 1.00 51.00 15 HIS D N 1
ATOM 958 C CA . HIS D 1 15 ? 25.102 14.093 37.979 1.00 52.95 15 HIS D CA 1
ATOM 959 C C . HIS D 1 15 ? 26.579 14.291 37.637 1.00 51.96 15 HIS D C 1
ATOM 960 O O . HIS D 1 15 ? 27.157 15.325 37.945 1.00 53.51 15 HIS D O 1
ATOM 967 N N . ARG D 1 16 ? 27.184 13.311 36.988 1.00 50.30 16 ARG D N 1
ATOM 968 C CA . ARG D 1 16 ? 28.581 13.428 36.626 1.00 50.62 16 ARG D CA 1
ATOM 969 C C . ARG D 1 16 ? 28.702 14.458 35.520 1.00 48.75 16 ARG D C 1
ATOM 970 O O . ARG D 1 16 ? 29.682 15.193 35.431 1.00 48.16 16 ARG D O 1
ATOM 978 N N . TRP D 1 17 ? 27.683 14.502 34.673 1.00 47.32 17 TRP D N 1
ATOM 979 C CA . TRP D 1 17 ? 27.633 15.455 33.574 1.00 42.54 17 TRP D CA 1
ATOM 980 C C . TRP D 1 17 ? 27.401 16.838 34.164 1.00 41.71 17 TRP D C 1
ATOM 981 O O . TRP D 1 17 ? 28.100 17.797 33.817 1.00 40.62 17 TRP D O 1
ATOM 992 N N . SER D 1 18 ? 26.416 16.937 35.052 1.00 40.64 18 SER D N 1
ATOM 993 C CA . SER D 1 18 ? 26.125 18.207 35.705 1.00 43.69 18 SER D CA 1
ATOM 994 C C . SER D 1 18 ? 27.359 18.781 36.364 1.00 46.05 18 SER D C 1
ATOM 995 O O . SER D 1 18 ? 27.432 19.982 36.613 1.00 45.64 18 SER D O 1
ATOM 998 N N . SER D 1 19 ? 28.330 17.924 36.652 1.00 48.46 19 SER D N 1
ATOM 999 C CA . SER D 1 19 ? 29.529 18.398 37.309 1.00 51.18 19 SER D CA 1
ATOM 1000 C C . SER D 1 19 ? 30.554 18.924 36.336 1.00 52.05 19 SER D C 1
ATOM 1001 O O . SER D 1 19 ? 31.431 19.694 36.713 1.00 54.19 19 SER D O 1
ATOM 1004 N N . TYR D 1 20 ? 30.459 18.488 35.089 1.00 52.14 20 TYR D N 1
ATOM 1005 C CA . TYR D 1 20 ? 31.370 18.968 34.069 1.00 50.62 20 TYR D CA 1
ATOM 1006 C C . TYR D 1 20 ? 30.763 20.285 33.622 1.00 50.26 20 TYR D C 1
ATOM 1007 O O . TYR D 1 20 ? 31.446 21.157 33.090 1.00 50.87 20 TYR D O 1
ATOM 1024 N N . VAL D 1 22 ? 29.223 22.502 35.689 1.00 50.05 22 VAL D N 1
ATOM 1025 C CA . VAL D 1 22 ? 29.699 23.473 36.664 1.00 48.46 22 VAL D CA 1
ATOM 1026 C C . VAL D 1 22 ? 31.169 23.778 36.443 1.00 48.31 22 VAL D C 1
ATOM 1027 O O . VAL D 1 22 ? 31.604 24.921 36.527 1.00 49.35 22 VAL D O 1
ATOM 1031 N N . HIS D 1 23 ? 31.945 22.757 36.151 1.00 48.34 23 HIS D N 1
ATOM 1032 C CA . HIS D 1 23 ? 33.352 22.982 35.944 1.00 49.85 23 HIS D CA 1
ATOM 1033 C C . HIS D 1 23 ? 33.606 23.797 34.684 1.00 50.67 23 HIS D C 1
ATOM 1034 O O . HIS D 1 23 ? 34.558 24.591 34.626 1.00 50.12 23 HIS D O 1
ATOM 1041 N N . TRP D 1 24 ? 32.773 23.584 33.663 1.00 49.24 24 TRP D N 1
ATOM 1042 C CA . TRP D 1 24 ? 32.932 24.307 32.414 1.00 45.52 24 TRP D CA 1
ATOM 1043 C C . TRP D 1 24 ? 32.450 25.738 32.602 1.00 46.40 24 TRP D C 1
ATOM 1044 O O . TRP D 1 24 ? 33.061 26.674 32.093 1.00 46.61 24 TRP D O 1
ATOM 1055 N N . LYS D 1 25 ? 31.349 25.908 33.326 1.00 46.69 25 LYS D N 1
ATOM 1056 C CA . LYS D 1 25 ? 30.818 27.246 33.552 1.00 50.05 25 LYS D CA 1
ATOM 1057 C C . LYS D 1 25 ? 31.888 28.096 34.201 1.00 52.00 25 LYS D C 1
ATOM 1058 O O . LYS D 1 25 ? 32.081 29.260 33.853 1.00 52.71 25 LYS D O 1
ATOM 1064 N N . ASN D 1 26 ? 32.580 27.478 35.150 1.00 54.87 26 ASN D N 1
ATOM 1065 C CA . ASN D 1 26 ? 33.649 28.099 35.916 1.00 56.92 26 ASN D CA 1
ATOM 1066 C C . ASN D 1 26 ? 34.800 28.569 35.045 1.00 56.13 26 ASN D C 1
ATOM 1067 O O . ASN D 1 26 ? 35.276 29.690 35.166 1.00 55.39 26 ASN D O 1
ATOM 1072 N N . GLN D 1 27 ? 35.267 27.682 34.187 1.00 56.44 27 GLN D N 1
ATOM 1073 C CA . GLN D 1 27 ? 36.364 28.009 33.306 1.00 58.63 27 GLN D CA 1
ATOM 1074 C C . GLN D 1 27 ? 35.925 29.102 32.342 1.00 58.96 27 GLN D C 1
ATOM 1075 O O . GLN D 1 27 ? 36.708 29.986 31.989 1.00 59.55 27 GLN D O 1
ATOM 1081 N N . PHE D 1 28 ? 34.660 29.045 31.940 1.00 59.13 28 PHE D N 1
ATOM 1082 C CA . PHE D 1 28 ? 34.091 30.018 31.011 1.00 60.05 28 PHE D CA 1
ATOM 1083 C C . PHE D 1 28 ? 34.003 31.432 31.585 1.00 61.95 28 PHE D C 1
ATOM 1084 O O . PHE D 1 28 ? 34.395 32.402 30.933 1.00 61.58 28 PHE D O 1
ATOM 1092 N N . ASP D 1 29 ? 33.472 31.553 32.795 1.00 64.53 29 ASP D N 1
ATOM 1093 C CA . ASP D 1 29 ? 33.351 32.860 33.428 1.00 67.28 29 ASP D CA 1
ATOM 1094 C C . ASP D 1 29 ? 34.718 33.504 33.706 1.00 70.50 29 ASP D C 1
ATOM 1095 O O . ASP D 1 29 ? 34.856 34.732 33.620 1.00 71.35 29 ASP D O 1
ATOM 1100 N N . HIS D 1 30 ? 35.713 32.679 34.024 1.00 73.71 30 HIS D N 1
ATOM 1101 C CA . HIS D 1 30 ? 37.061 33.144 34.296 1.00 76.79 30 HIS D CA 1
ATOM 1102 C C . HIS D 1 30 ? 37.770 33.654 33.068 1.00 78.20 30 HIS D C 1
ATOM 1103 O O . HIS D 1 30 ? 38.518 34.610 33.129 1.00 78.05 30 HIS D O 1
ATOM 1110 N N . TYR D 1 31 ? 37.545 32.970 31.961 1.00 79.45 31 TYR D N 1
ATOM 1111 C CA . TYR D 1 31 ? 38.136 33.404 30.715 1.00 80.86 31 TYR D CA 1
ATOM 1112 C C . TYR D 1 31 ? 37.791 34.866 30.415 1.00 82.11 31 TYR D C 1
ATOM 1113 O O . TYR D 1 31 ? 38.677 35.700 30.177 1.00 82.16 31 TYR D O 1
ATOM 1122 N N . SER D 1 32 ? 36.501 35.166 30.380 1.00 83.79 32 SER D N 1
ATOM 1123 C CA . SER D 1 32 ? 35.985 36.501 30.129 1.00 85.96 32 SER D CA 1
ATOM 1124 C C . SER D 1 32 ? 36.733 37.562 30.933 1.00 86.58 32 SER D C 1
ATOM 1125 O O . SER D 1 32 ? 36.503 37.732 32.126 1.00 86.86 32 SER D O 1
ATOM 1128 N N . THR E 1 2 ? 30.213 -21.621 63.145 1.00 127.60 2 THR E N 1
ATOM 1129 C CA . THR E 1 2 ? 29.513 -20.346 63.174 1.00 127.70 2 THR E CA 1
ATOM 1130 C C . THR E 1 2 ? 29.721 -19.612 61.852 1.00 127.54 2 THR E C 1
ATOM 1131 O O . THR E 1 2 ? 29.599 -18.389 61.774 1.00 127.52 2 THR E O 1
ATOM 1135 N N . LEU E 1 3 ? 30.053 -20.378 60.817 1.00 127.34 3 LEU E N 1
ATOM 1136 C CA . LEU E 1 3 ? 30.259 -19.835 59.480 1.00 126.78 3 LEU E CA 1
ATOM 1137 C C . LEU E 1 3 ? 28.945 -19.976 58.719 1.00 126.09 3 LEU E C 1
ATOM 1138 O O . LEU E 1 3 ? 28.418 -19.002 58.195 1.00 126.12 3 LEU E O 1
ATOM 1143 N N . ASP E 1 4 ? 28.417 -21.199 58.687 1.00 125.39 4 ASP E N 1
ATOM 1144 C CA . ASP E 1 4 ? 27.180 -21.497 57.974 1.00 124.60 4 ASP E CA 1
ATOM 1145 C C . ASP E 1 4 ? 25.898 -21.390 58.766 1.00 123.92 4 ASP E C 1
ATOM 1146 O O . ASP E 1 4 ? 24.810 -21.428 58.192 1.00 123.61 4 ASP E O 1
ATOM 1151 N N . GLU E 1 5 ? 26.011 -21.290 60.081 1.00 123.13 5 GLU E N 1
ATOM 1152 C CA . GLU E 1 5 ? 24.821 -21.178 60.911 1.00 122.26 5 GLU E CA 1
ATOM 1153 C C . GLU E 1 5 ? 24.555 -19.690 61.072 1.00 120.39 5 GLU E C 1
ATOM 1154 O O . GLU E 1 5 ? 23.415 -19.258 61.254 1.00 120.08 5 GLU E O 1
ATOM 1160 N N . ALA E 1 6 ? 25.626 -18.912 60.956 1.00 118.27 6 ALA E N 1
ATOM 1161 C CA . ALA E 1 6 ? 25.542 -17.465 61.047 1.00 115.80 6 ALA E CA 1
ATOM 1162 C C . ALA E 1 6 ? 25.049 -16.917 59.706 1.00 114.27 6 ALA E C 1
ATOM 1163 O O . ALA E 1 6 ? 24.781 -15.725 59.573 1.00 114.34 6 ALA E O 1
ATOM 1165 N N . GLU E 1 7 ? 24.942 -17.795 58.712 1.00 112.09 7 GLU E N 1
ATOM 1166 C CA . GLU E 1 7 ? 24.478 -17.405 57.386 1.00 109.69 7 GLU E CA 1
ATOM 1167 C C . GLU E 1 7 ? 22.993 -17.675 57.238 1.00 108.40 7 GLU E C 1
ATOM 1168 O O . GLU E 1 7 ? 22.329 -17.090 56.386 1.00 109.09 7 GLU E O 1
ATOM 1174 N N . ARG E 1 8 ? 22.472 -18.571 58.065 1.00 106.46 8 ARG E N 1
ATOM 1175 C CA . ARG E 1 8 ? 21.055 -18.883 58.015 1.00 104.56 8 ARG E CA 1
ATOM 1176 C C . ARG E 1 8 ? 20.337 -17.727 58.698 1.00 102.63 8 ARG E C 1
ATOM 1177 O O . ARG E 1 8 ? 19.217 -17.369 58.331 1.00 102.97 8 ARG E O 1
ATOM 1185 N N . GLN E 1 9 ? 20.995 -17.137 59.690 1.00 99.80 9 GLN E N 1
ATOM 1186 C CA . GLN E 1 9 ? 20.426 -16.005 60.406 1.00 96.52 9 GLN E CA 1
ATOM 1187 C C . GLN E 1 9 ? 20.264 -14.879 59.400 1.00 93.25 9 GLN E C 1
ATOM 1188 O O . GLN E 1 9 ? 19.290 -14.130 59.442 1.00 92.97 9 GLN E O 1
ATOM 1194 N N . TRP E 1 10 ? 21.220 -14.773 58.483 1.00 88.96 10 TRP E N 1
ATOM 1195 C CA . TRP E 1 10 ? 21.167 -13.732 57.468 1.00 84.72 10 TRP E CA 1
ATOM 1196 C C . TRP E 1 10 ? 20.048 -13.997 56.471 1.00 83.48 10 TRP E C 1
ATOM 1197 O O . TRP E 1 10 ? 19.185 -13.147 56.256 1.00 83.18 10 TRP E O 1
ATOM 1208 N N . LYS E 1 11 ? 20.067 -15.180 55.864 1.00 82.10 11 LYS E N 1
ATOM 1209 C CA . LYS E 1 11 ? 19.053 -15.550 54.884 1.00 80.37 11 LYS E CA 1
ATOM 1210 C C . LYS E 1 11 ? 17.656 -15.295 55.441 1.00 78.30 11 LYS E C 1
ATOM 1211 O O . LYS E 1 11 ? 16.765 -14.856 54.723 1.00 78.36 11 LYS E O 1
ATOM 1217 N N . ALA E 1 12 ? 17.471 -15.567 56.727 1.00 76.03 12 ALA E N 1
ATOM 1218 C CA . ALA E 1 12 ? 16.180 -15.354 57.362 1.00 73.48 12 ALA E CA 1
ATOM 1219 C C . ALA E 1 12 ? 15.966 -13.867 57.619 1.00 71.97 12 ALA E C 1
ATOM 1220 O O . ALA E 1 12 ? 14.839 -13.381 57.601 1.00 71.05 12 ALA E O 1
ATOM 1222 N N . GLU E 1 13 ? 17.052 -13.145 57.866 1.00 70.51 13 GLU E N 1
ATOM 1223 C CA . GLU E 1 13 ? 16.954 -11.710 58.097 1.00 69.39 13 GLU E CA 1
A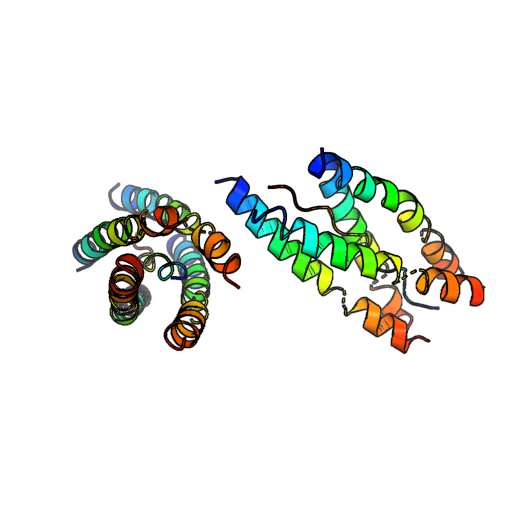TOM 1224 C C . GLU E 1 13 ? 16.786 -10.969 56.774 1.00 67.95 13 GLU E C 1
ATOM 1225 O O . GLU E 1 13 ? 16.432 -9.791 56.761 1.00 66.92 13 GLU E O 1
ATOM 1231 N N . PHE E 1 14 ? 17.038 -11.656 55.663 1.00 66.51 14 PHE E N 1
ATOM 1232 C CA . PHE E 1 14 ? 16.882 -11.033 54.360 1.00 66.17 14 PHE E CA 1
ATOM 1233 C C . PHE E 1 14 ? 15.422 -10.911 53.969 1.00 67.50 14 PHE E C 1
ATOM 1234 O O . PHE E 1 14 ? 14.965 -9.822 53.626 1.00 68.27 14 PHE E O 1
ATOM 1242 N N . HIS E 1 15 ? 14.668 -12.007 54.008 1.00 68.45 15 HIS E N 1
ATOM 1243 C CA . HIS E 1 15 ? 13.281 -11.869 53.600 1.00 68.86 15 HIS E CA 1
ATOM 1244 C C . HIS E 1 15 ? 12.454 -11.103 54.604 1.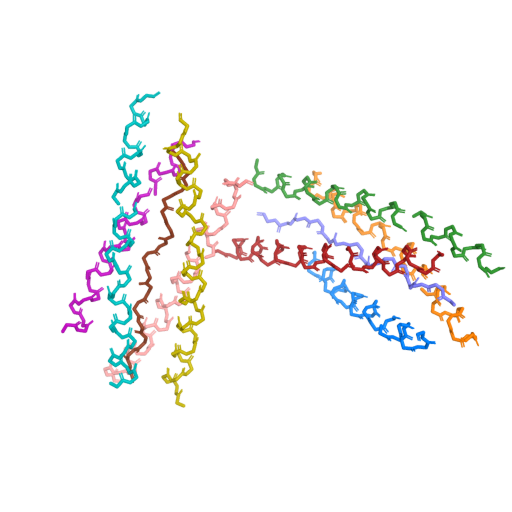00 67.36 15 HIS E C 1
ATOM 1245 O O . HIS E 1 15 ? 11.383 -10.606 54.274 1.00 67.69 15 HIS E O 1
ATOM 1252 N N . ARG E 1 16 ? 12.942 -10.982 55.829 1.00 65.65 16 ARG E N 1
ATOM 1253 C CA . ARG E 1 16 ? 12.208 -10.181 56.795 1.00 64.94 16 ARG E CA 1
ATOM 1254 C C . ARG E 1 16 ? 12.278 -8.763 56.255 1.00 64.00 16 ARG E C 1
ATOM 1255 O O . ARG E 1 16 ? 11.287 -8.029 56.268 1.00 63.43 16 ARG E O 1
ATOM 1263 N N . TRP E 1 17 ? 13.467 -8.391 55.782 1.00 62.60 17 TRP E N 1
ATOM 1264 C CA . TRP E 1 17 ? 13.701 -7.074 55.192 1.00 60.29 17 TRP E CA 1
ATOM 1265 C C . TRP E 1 17 ? 12.811 -6.950 53.974 1.00 60.32 17 TRP E C 1
ATOM 1266 O O . TRP E 1 17 ? 12.075 -5.983 53.823 1.00 59.32 17 TRP E O 1
ATOM 1277 N N . SER E 1 18 ? 12.897 -7.952 53.106 1.00 61.19 18 SER E N 1
ATOM 1278 C CA . SER E 1 18 ? 12.114 -7.980 51.883 1.00 61.94 18 SER E CA 1
ATOM 1279 C C . SER E 1 18 ? 10.641 -7.868 52.240 1.00 62.34 18 SER E C 1
ATOM 1280 O O . SER E 1 18 ? 9.850 -7.308 51.483 1.00 61.90 18 SER E O 1
ATOM 1283 N N . SER E 1 19 ? 10.283 -8.392 53.408 1.00 62.96 19 SER E N 1
ATOM 1284 C CA . SER E 1 19 ? 8.906 -8.332 53.874 1.00 63.47 19 SER E CA 1
ATOM 1285 C C . SER E 1 19 ? 8.577 -6.932 54.359 1.00 63.52 19 SER E C 1
ATOM 1286 O O . SER E 1 19 ? 7.451 -6.464 54.207 1.00 64.25 19 SER E O 1
ATOM 1289 N N . TYR E 1 20 ? 9.556 -6.267 54.956 1.00 62.52 20 TYR E N 1
ATOM 1290 C CA . TYR E 1 20 ? 9.329 -4.921 55.440 1.00 62.92 20 TYR E CA 1
ATOM 1291 C C . TYR E 1 20 ? 9.142 -4.004 54.252 1.00 63.87 20 TYR E C 1
ATOM 1292 O O . TYR E 1 20 ? 8.420 -3.013 54.321 1.00 64.98 20 TYR E O 1
ATOM 1309 N N . VAL E 1 22 ? 7.812 -4.902 51.467 1.00 70.70 22 VAL E N 1
ATOM 1310 C CA . VAL E 1 22 ? 6.525 -5.251 50.898 1.00 73.85 22 VAL E CA 1
ATOM 1311 C C . VAL E 1 22 ? 5.463 -4.278 51.420 1.00 74.90 22 VAL E C 1
ATOM 1312 O O . VAL E 1 22 ? 4.849 -3.541 50.648 1.00 73.95 22 VAL E O 1
ATOM 1316 N N . HIS E 1 23 ? 5.266 -4.272 52.735 1.00 77.22 23 HIS E N 1
ATOM 1317 C CA . HIS E 1 23 ? 4.283 -3.403 53.368 1.00 80.19 23 HIS E CA 1
ATOM 1318 C C . HIS E 1 23 ? 4.533 -1.927 53.087 1.00 80.87 23 HIS E C 1
ATOM 1319 O O . HIS E 1 23 ? 3.590 -1.148 52.922 1.00 79.77 23 HIS E O 1
ATOM 1326 N N . TRP E 1 24 ? 5.804 -1.546 53.032 1.00 81.59 24 TRP E N 1
ATOM 1327 C CA . TRP E 1 24 ? 6.159 -0.166 52.757 1.00 82.32 24 TRP E CA 1
ATOM 1328 C C . TRP E 1 24 ? 5.562 0.266 51.418 1.00 84.54 24 TRP E C 1
ATOM 1329 O O . TRP E 1 24 ? 4.875 1.285 51.329 1.00 84.92 24 TRP E O 1
ATOM 1340 N N . LYS E 1 25 ? 5.830 -0.516 50.377 1.00 87.23 25 LYS E N 1
ATOM 1341 C CA . LYS E 1 25 ? 5.334 -0.213 49.040 1.00 90.28 25 LYS E CA 1
ATOM 1342 C C . LYS E 1 25 ? 3.808 -0.202 49.018 1.00 92.56 25 LYS E C 1
ATOM 1343 O O . LYS E 1 25 ? 3.197 0.375 48.120 1.00 92.90 25 LYS E O 1
ATOM 1349 N N . ASN E 1 26 ? 3.195 -0.829 50.015 1.00 95.53 26 ASN E N 1
ATOM 1350 C CA . ASN E 1 26 ? 1.744 -0.878 50.079 1.00 98.39 26 ASN E CA 1
ATOM 1351 C C . ASN E 1 26 ? 1.122 0.329 50.768 1.00 100.18 26 ASN E C 1
ATOM 1352 O O . ASN E 1 26 ? -0.091 0.517 50.704 1.00 100.45 26 ASN E O 1
ATOM 1357 N N . GLN E 1 27 ? 1.931 1.151 51.429 1.00 102.93 27 GLN E N 1
ATOM 1358 C CA . GLN E 1 27 ? 1.366 2.326 52.076 1.00 105.43 27 GLN E CA 1
ATOM 1359 C C . GLN E 1 27 ? 0.925 3.219 50.925 1.00 106.38 27 GLN E C 1
ATOM 1360 O O . GLN E 1 27 ? -0.154 3.803 50.959 1.00 106.51 27 GLN E O 1
ATOM 1366 N N . PHE E 1 28 ? 1.747 3.272 49.881 1.00 107.94 28 PHE E N 1
ATOM 1367 C CA . PHE E 1 28 ? 1.438 4.074 48.709 1.00 109.76 28 PHE E CA 1
ATOM 1368 C C . PHE E 1 28 ? 0.215 3.500 47.988 1.00 110.29 28 PHE E C 1
ATOM 1369 O O . PHE E 1 28 ? -0.078 3.879 46.854 1.00 110.81 28 PHE E O 1
ATOM 1377 N N . ASP F 1 1 ? 43.143 -13.857 60.949 1.00 61.40 1 ASP F N 1
ATOM 1378 C CA . ASP F 1 1 ? 43.489 -13.952 59.533 1.00 59.99 1 ASP F CA 1
ATOM 1379 C C . ASP F 1 1 ? 42.469 -13.213 58.676 1.00 58.95 1 ASP F C 1
ATOM 1380 O O . ASP F 1 1 ? 41.285 -13.151 59.019 1.00 60.77 1 ASP F O 1
ATOM 1385 N N . THR F 1 2 ? 42.947 -12.643 57.573 1.00 56.31 2 THR F N 1
ATOM 1386 C CA . THR F 1 2 ? 42.121 -11.890 56.626 1.00 54.28 2 THR F CA 1
ATOM 1387 C C . THR F 1 2 ? 40.673 -12.366 56.525 1.00 53.56 2 THR F C 1
ATOM 1388 O O . THR F 1 2 ? 39.744 -11.557 56.586 1.00 53.54 2 THR F O 1
ATOM 1392 N N . LEU F 1 3 ? 40.485 -13.674 56.360 1.00 51.47 3 LEU F N 1
ATOM 1393 C CA . LEU F 1 3 ? 39.150 -14.249 56.251 1.00 49.58 3 LEU F CA 1
ATOM 1394 C C . LEU F 1 3 ? 38.427 -14.116 57.578 1.00 49.06 3 LEU F C 1
ATOM 1395 O O . LEU F 1 3 ? 37.259 -13.725 57.623 1.00 49.96 3 LEU F O 1
ATOM 1400 N N . ASP F 1 4 ? 39.126 -14.432 58.659 1.00 48.55 4 ASP F N 1
ATOM 1401 C CA . ASP F 1 4 ? 38.544 -14.336 59.983 1.00 49.42 4 ASP F CA 1
ATOM 1402 C C . ASP F 1 4 ? 38.181 -12.893 60.270 1.00 49.69 4 ASP F C 1
ATOM 1403 O O . ASP F 1 4 ? 37.142 -12.620 60.873 1.00 48.75 4 ASP F O 1
ATOM 1408 N N . GLU F 1 5 ? 39.040 -11.972 59.834 1.00 49.77 5 GLU F N 1
ATOM 1409 C CA . GLU F 1 5 ? 38.781 -10.551 60.015 1.00 50.51 5 GLU F CA 1
ATOM 1410 C C . GLU F 1 5 ? 37.531 -10.078 59.272 1.00 49.59 5 GLU F C 1
ATOM 1411 O O . GLU F 1 5 ? 36.755 -9.279 59.793 1.00 48.02 5 GLU F O 1
ATOM 1417 N N . ALA F 1 6 ? 37.327 -10.572 58.057 1.00 49.36 6 ALA F N 1
ATOM 1418 C CA . ALA F 1 6 ? 36.148 -10.185 57.285 1.00 48.21 6 ALA F CA 1
ATOM 1419 C C . ALA F 1 6 ? 34.882 -10.685 57.967 1.00 48.43 6 ALA F C 1
ATOM 1420 O O . ALA F 1 6 ? 33.873 -9.990 58.010 1.00 47.52 6 ALA F O 1
ATOM 1422 N N . GLU F 1 7 ? 34.931 -11.890 58.513 1.00 49.69 7 GLU F N 1
ATOM 1423 C CA . GLU F 1 7 ? 33.753 -12.421 59.177 1.00 52.27 7 GLU F CA 1
ATOM 1424 C C . GLU F 1 7 ? 33.448 -11.627 60.441 1.00 51.78 7 GLU F C 1
ATOM 1425 O O . GLU F 1 7 ? 32.276 -11.440 60.798 1.00 51.50 7 GLU F O 1
ATOM 1431 N N A ARG F 1 8 ? 34.497 -11.161 61.115 0.50 52.54 8 ARG F N 1
ATOM 1432 N N B ARG F 1 8 ? 34.503 -11.167 61.115 0.50 52.17 8 ARG F N 1
ATOM 1433 C CA A ARG F 1 8 ? 34.335 -10.383 62.342 0.50 52.53 8 ARG F CA 1
ATOM 1434 C CA B ARG F 1 8 ? 34.361 -10.385 62.345 0.50 51.88 8 ARG F CA 1
ATOM 1435 C C A ARG F 1 8 ? 33.755 -9.015 62.020 0.50 51.71 8 ARG F C 1
ATOM 1436 C C B ARG F 1 8 ? 33.773 -9.015 62.031 0.50 51.31 8 ARG F C 1
ATOM 1437 O O A ARG F 1 8 ? 32.839 -8.547 62.693 0.50 51.45 8 ARG F O 1
ATOM 1438 O O B ARG F 1 8 ? 32.866 -8.550 62.715 0.50 51.11 8 ARG F O 1
ATOM 1453 N N . GLN F 1 9 ? 34.296 -8.372 60.992 1.00 51.97 9 GLN F N 1
ATOM 1454 C CA . GLN F 1 9 ? 33.802 -7.068 60.590 1.00 52.60 9 GLN F CA 1
ATOM 1455 C C . GLN F 1 9 ? 32.351 -7.260 60.192 1.00 52.34 9 GLN F C 1
ATOM 1456 O O . GLN F 1 9 ? 31.470 -6.478 60.561 1.00 54.55 9 GLN F O 1
ATOM 1462 N N . TRP F 1 10 ? 32.100 -8.328 59.450 1.00 50.92 10 TRP F N 1
ATOM 1463 C CA . TRP F 1 10 ? 30.754 -8.614 59.006 1.00 49.37 10 TRP F CA 1
ATOM 1464 C C . TRP F 1 10 ? 29.769 -8.671 60.153 1.00 49.98 10 TRP F C 1
ATOM 1465 O O . TRP F 1 10 ? 28.803 -7.914 60.179 1.00 49.07 10 TRP F O 1
ATOM 1476 N N . LYS F 1 11 ? 30.013 -9.572 61.104 1.00 51.70 11 LYS F N 1
ATOM 1477 C CA . LYS F 1 11 ? 29.107 -9.747 62.241 1.00 50.87 11 LYS F CA 1
ATOM 1478 C C . LYS F 1 11 ? 28.952 -8.502 63.109 1.00 50.70 11 LYS F C 1
ATOM 1479 O O . LYS F 1 11 ? 27.858 -8.213 63.615 1.00 50.07 11 LYS F O 1
ATOM 1485 N N . ALA F 1 12 ? 30.038 -7.754 63.273 1.00 50.30 12 ALA F N 1
ATOM 1486 C CA . ALA F 1 12 ? 30.000 -6.550 64.099 1.00 49.78 12 ALA F CA 1
ATOM 1487 C C . ALA F 1 12 ? 29.034 -5.495 63.581 1.00 50.15 12 ALA F C 1
ATOM 1488 O O . ALA F 1 12 ? 28.623 -4.614 64.327 1.00 49.32 12 ALA F O 1
ATOM 1490 N N . GLU F 1 13 ? 28.663 -5.592 62.309 1.00 50.92 13 GLU F N 1
ATOM 1491 C CA . GLU F 1 13 ? 27.753 -4.632 61.683 1.00 50.58 13 GLU F CA 1
ATOM 1492 C C . GLU F 1 13 ? 26.268 -4.925 61.855 1.00 51.32 13 GLU F C 1
ATOM 1493 O O . GLU F 1 13 ? 25.428 -4.060 61.592 1.00 51.68 13 GLU F O 1
ATOM 1499 N N A PHE F 1 14 ? 25.956 -6.138 62.304 0.50 52.10 14 PHE F N 1
ATOM 1500 N N B PHE F 1 14 ? 25.925 -6.120 62.318 0.50 52.34 14 PHE F N 1
ATOM 1501 C CA A PHE F 1 14 ? 24.578 -6.573 62.486 0.50 52.39 14 PHE F CA 1
ATOM 1502 C CA B PHE F 1 14 ? 24.515 -6.455 62.455 0.50 52.74 14 PHE F CA 1
ATOM 1503 C C A PHE F 1 14 ? 23.767 -5.920 63.599 0.50 52.43 14 PHE F C 1
ATOM 1504 C C B PHE F 1 14 ? 23.739 -5.891 63.613 0.50 52.71 14 PHE F C 1
ATOM 1505 O O A PHE F 1 14 ? 22.582 -5.668 63.424 0.50 53.36 14 PHE F O 1
ATOM 1506 O O B PHE F 1 14 ? 22.542 -5.676 63.491 0.50 53.67 14 PHE F O 1
ATOM 1521 N N . HIS F 1 15 ? 24.386 -5.649 64.741 1.00 53.48 15 HIS F N 1
ATOM 1522 C CA . HIS F 1 15 ? 23.654 -5.064 65.858 1.00 54.87 15 HIS F CA 1
ATOM 1523 C C . HIS F 1 15 ? 23.017 -3.749 65.453 1.00 55.12 15 HIS F C 1
ATOM 1524 O O . HIS F 1 15 ? 21.868 -3.447 65.808 1.00 53.42 15 HIS F O 1
ATOM 1531 N N . ARG F 1 16 ? 23.793 -2.951 64.733 1.00 55.80 16 ARG F N 1
ATOM 1532 C CA . ARG F 1 16 ? 23.332 -1.652 64.275 1.00 55.96 16 ARG F CA 1
ATOM 1533 C C . ARG F 1 16 ? 22.151 -1.792 63.318 1.00 57.47 16 ARG F C 1
ATOM 1534 O O . ARG F 1 16 ? 21.103 -1.159 63.510 1.00 57.13 16 ARG F O 1
ATOM 1542 N N . TRP F 1 17 ? 22.335 -2.627 62.292 1.00 58.42 17 TRP F N 1
ATOM 1543 C CA . TRP F 1 17 ? 21.316 -2.868 61.274 1.00 59.00 17 TRP F CA 1
ATOM 1544 C C . TRP F 1 17 ? 20.011 -3.327 61.897 1.00 59.38 17 TRP F C 1
ATOM 1545 O O . TRP F 1 17 ? 18.959 -2.737 61.659 1.00 60.17 17 TRP F O 1
ATOM 1556 N N . SER F 1 18 ? 20.080 -4.386 62.691 1.00 58.95 18 SER F N 1
ATOM 1557 C CA . SER F 1 18 ? 18.893 -4.904 63.338 1.00 59.90 18 SER F CA 1
ATOM 1558 C C . SER F 1 18 ? 18.184 -3.816 64.121 1.00 60.48 18 SER F C 1
ATOM 1559 O O . SER F 1 18 ? 16.958 -3.771 64.173 1.00 61.32 18 SER F O 1
ATOM 1562 N N . SER F 1 19 ? 18.969 -2.942 64.736 1.00 61.62 19 SER F N 1
ATOM 1563 C CA . SER F 1 19 ? 18.431 -1.847 65.528 1.00 62.07 19 SER F CA 1
ATOM 1564 C C . SER F 1 19 ? 17.633 -0.911 64.639 1.00 62.46 19 SER F C 1
ATOM 1565 O O . SER F 1 19 ? 16.493 -0.560 64.960 1.00 63.24 19 SER F O 1
ATOM 1568 N N . TYR F 1 20 ? 18.229 -0.490 63.525 1.00 61.81 20 TYR F N 1
ATOM 1569 C CA . TYR F 1 20 ? 17.513 0.393 62.612 1.00 61.81 20 TYR F CA 1
ATOM 1570 C C . TYR F 1 20 ? 16.277 -0.353 62.130 1.00 61.84 20 TYR F C 1
ATOM 1571 O O . TYR F 1 20 ? 15.202 0.225 62.012 1.00 62.48 20 TYR F O 1
ATOM 1588 N N . VAL F 1 22 ? 14.459 -2.418 63.652 1.00 64.68 22 VAL F N 1
ATOM 1589 C CA . VAL F 1 22 ? 13.376 -2.444 64.621 1.00 65.51 22 VAL F CA 1
ATOM 1590 C C . VAL F 1 22 ? 12.838 -1.027 64.810 1.00 66.13 22 VAL F C 1
ATOM 1591 O O . VAL F 1 22 ? 11.627 -0.808 64.738 1.00 66.12 22 VAL F O 1
ATOM 1595 N N . HIS F 1 23 ? 13.733 -0.069 65.036 1.00 66.84 23 HIS F N 1
ATOM 1596 C CA . HIS F 1 23 ? 13.320 1.322 65.207 1.00 68.16 23 HIS F CA 1
ATOM 1597 C C . HIS F 1 23 ? 12.349 1.695 64.098 1.00 67.34 23 HIS F C 1
ATOM 1598 O O . HIS F 1 23 ? 11.320 2.326 64.330 1.00 67.79 23 HIS F O 1
ATOM 1605 N N . TRP F 1 24 ? 12.689 1.295 62.883 1.00 66.87 24 TRP F N 1
ATOM 1606 C CA . TRP F 1 24 ? 11.861 1.584 61.740 1.00 67.17 24 TRP F CA 1
ATOM 1607 C C . TRP F 1 24 ? 10.480 0.962 61.919 1.00 70.38 24 TRP F C 1
ATOM 1608 O O . TRP F 1 24 ? 9.491 1.675 62.090 1.00 71.29 24 TRP F O 1
ATOM 1619 N N . LYS F 1 25 ? 10.416 -0.367 61.890 1.00 73.02 25 LYS F N 1
ATOM 1620 C CA . LYS F 1 25 ? 9.149 -1.076 62.037 1.00 76.24 25 LYS F CA 1
ATOM 1621 C C . LYS F 1 25 ? 8.209 -0.395 63.023 1.00 78.51 25 LYS F C 1
ATOM 1622 O O . LYS F 1 25 ? 7.056 -0.131 62.698 1.00 78.80 25 LYS F O 1
ATOM 1628 N N . ASN F 1 26 ? 8.697 -0.098 64.222 1.00 81.66 26 ASN F N 1
ATOM 1629 C CA . ASN F 1 26 ? 7.854 0.556 65.215 1.00 84.66 26 ASN F CA 1
ATOM 1630 C C . ASN F 1 26 ? 7.260 1.845 64.670 1.00 86.79 26 ASN F C 1
ATOM 1631 O O . ASN F 1 26 ? 6.095 2.162 64.916 1.00 87.43 26 ASN F O 1
ATOM 1636 N N . GLN F 1 27 ? 8.061 2.594 63.928 1.00 88.60 27 GLN F N 1
ATOM 1637 C CA . GLN F 1 27 ? 7.580 3.843 63.375 1.00 90.89 27 GLN F CA 1
ATOM 1638 C C . GLN F 1 27 ? 6.653 3.566 62.203 1.00 92.27 27 GLN F C 1
ATOM 1639 O O . GLN F 1 27 ? 5.894 4.438 61.793 1.00 92.41 27 GLN F O 1
ATOM 1642 N N . PHE F 1 28 ? 6.718 2.355 61.659 1.00 93.64 28 PHE F N 1
ATOM 1643 C CA . PHE F 1 28 ? 5.843 2.001 60.549 1.00 95.41 28 PHE F CA 1
ATOM 1644 C C . PHE F 1 28 ? 4.454 1.825 61.134 1.00 97.08 28 PHE F C 1
ATOM 1645 O O . PHE F 1 28 ? 3.471 2.367 60.633 1.00 97.00 28 PHE F O 1
ATOM 1653 N N . ASP F 1 29 ? 4.398 1.062 62.217 1.00 99.10 29 ASP F N 1
ATOM 1654 C CA . ASP F 1 29 ? 3.148 0.777 62.884 1.00 101.64 29 ASP F CA 1
ATOM 1655 C C . ASP F 1 29 ? 2.495 1.990 63.531 1.00 103.72 29 ASP F C 1
ATOM 1656 O O . ASP F 1 29 ? 1.284 2.190 63.409 1.00 103.93 29 ASP F O 1
ATOM 1661 N N . HIS F 1 30 ? 3.276 2.815 64.211 1.00 106.22 30 HIS F N 1
ATOM 1662 C CA . HIS F 1 30 ? 2.666 3.939 64.879 1.00 109.13 30 HIS F CA 1
ATOM 1663 C C . HIS F 1 30 ? 2.075 5.023 63.999 1.00 110.03 30 HIS F C 1
ATOM 1664 O O . HIS F 1 30 ? 1.153 5.710 64.425 1.00 110.47 30 HIS F O 1
ATOM 1671 N N . TYR F 1 31 ? 2.559 5.165 62.771 1.00 111.05 31 TYR F N 1
ATOM 1672 C CA . TYR F 1 31 ? 1.955 6.152 61.884 1.00 112.30 31 TYR F CA 1
ATOM 1673 C C . TYR F 1 31 ? 0.820 5.447 61.147 1.00 112.15 31 TYR F C 1
ATOM 1674 O O . TYR F 1 31 ? -0.271 5.997 60.989 1.00 112.77 31 TYR F O 1
ATOM 1683 N N . SER F 1 32 ? 1.082 4.213 60.721 1.00 111.83 32 SER F N 1
ATOM 1684 C CA . SER F 1 32 ? 0.106 3.408 59.981 1.00 111.54 32 SER F CA 1
ATOM 1685 C C . SER F 1 32 ? -1.324 3.506 60.519 1.00 111.68 32 SER F C 1
ATOM 1686 O O . SER F 1 32 ? -2.257 3.788 59.764 1.00 111.90 32 SER F O 1
ATOM 1689 N N . LYS F 1 33 ? -1.497 3.262 61.816 1.00 111.82 33 LYS F N 1
ATOM 1690 C CA . LYS F 1 33 ? -2.817 3.338 62.436 1.00 111.81 33 LYS F CA 1
ATOM 1691 C C . LYS F 1 33 ? -3.398 4.713 62.127 1.00 112.01 33 LYS F C 1
ATOM 1692 O O . LYS F 1 33 ? -4.560 4.836 61.739 1.00 112.41 33 LYS F O 1
ATOM 1698 N N . GLN F 1 34 ? -2.569 5.739 62.306 1.00 112.29 34 GLN F N 1
ATOM 1699 C CA . GLN F 1 34 ? -2.958 7.124 62.056 1.00 112.56 34 GLN F CA 1
ATOM 1700 C C . GLN F 1 34 ? -3.121 7.374 60.562 1.00 112.75 34 GLN F C 1
ATOM 1701 O O . GLN F 1 34 ? -3.426 8.491 60.141 1.00 113.41 34 GLN F O 1
ATOM 1703 N N . ASP G 1 1 ? 44.442 -14.430 43.722 1.00 69.41 1 ASP G N 1
ATOM 1704 C CA . ASP G 1 1 ? 43.534 -15.462 44.205 1.00 69.72 1 ASP G CA 1
ATOM 1705 C C . ASP G 1 1 ? 42.091 -15.083 43.857 1.00 68.97 1 ASP G C 1
ATOM 1706 O O . ASP G 1 1 ? 41.689 -13.926 44.003 1.00 69.72 1 ASP G O 1
ATOM 1711 N N . THR G 1 2 ? 41.320 -16.059 43.389 1.00 66.17 2 THR G N 1
ATOM 1712 C CA . THR G 1 2 ? 39.927 -15.827 43.026 1.00 63.48 2 THR G CA 1
ATOM 1713 C C . THR G 1 2 ? 39.153 -15.310 44.216 1.00 61.17 2 THR G C 1
ATOM 1714 O O . THR G 1 2 ? 38.237 -14.510 44.073 1.00 59.40 2 THR G O 1
ATOM 1718 N N . LEU G 1 3 ? 39.533 -15.792 45.394 1.00 60.26 3 LEU G N 1
ATOM 1719 C CA . LEU G 1 3 ? 38.905 -15.407 46.649 1.00 58.54 3 LEU G CA 1
ATOM 1720 C C . LEU G 1 3 ? 39.193 -13.928 46.886 1.00 58.00 3 LEU G C 1
ATOM 1721 O O . LEU G 1 3 ? 38.302 -13.176 47.292 1.00 57.40 3 LEU G O 1
ATOM 1726 N N . ASP G 1 4 ? 40.434 -13.516 46.621 1.00 57.22 4 ASP G N 1
ATOM 1727 C CA . ASP G 1 4 ? 40.819 -12.120 46.794 1.00 57.06 4 ASP G CA 1
ATOM 1728 C C . ASP G 1 4 ? 39.917 -11.215 45.974 1.00 56.36 4 ASP G C 1
ATOM 1729 O O . ASP G 1 4 ? 39.425 -10.207 46.471 1.00 55.55 4 ASP G O 1
ATOM 1734 N N . GLU G 1 5 ? 39.710 -11.585 44.715 1.00 55.34 5 GLU G N 1
ATOM 1735 C CA . GLU G 1 5 ? 38.871 -10.818 43.817 1.00 55.00 5 GLU G CA 1
ATOM 1736 C C . GLU G 1 5 ? 37.494 -10.671 44.420 1.00 54.44 5 GLU G C 1
ATOM 1737 O O . GLU G 1 5 ? 36.893 -9.587 44.384 1.00 56.00 5 GLU G O 1
ATOM 1740 N N . ALA G 1 6 ? 36.992 -11.767 44.978 1.00 50.57 6 ALA G N 1
ATOM 1741 C CA . ALA G 1 6 ? 35.684 -11.753 45.584 1.00 48.08 6 ALA G CA 1
ATOM 1742 C C . ALA G 1 6 ? 35.728 -10.932 46.862 1.00 47.15 6 ALA G C 1
ATOM 1743 O O . ALA G 1 6 ? 34.724 -10.359 47.268 1.00 47.56 6 ALA G O 1
ATOM 1745 N N . GLU G 1 7 ? 36.893 -10.871 47.496 1.00 46.47 7 GLU G N 1
ATOM 1746 C CA . GLU G 1 7 ? 37.046 -10.098 48.724 1.00 47.01 7 GLU G CA 1
ATOM 1747 C C . GLU G 1 7 ? 37.048 -8.606 48.404 1.00 45.68 7 GLU G C 1
ATOM 1748 O O . GLU G 1 7 ? 36.502 -7.811 49.166 1.00 45.09 7 GLU G O 1
ATOM 1754 N N . ARG G 1 8 ? 37.657 -8.220 47.284 1.00 44.50 8 ARG G N 1
ATOM 1755 C CA . ARG G 1 8 ? 37.686 -6.815 46.906 1.00 44.86 8 ARG G CA 1
ATOM 1756 C C . ARG G 1 8 ? 36.283 -6.363 46.516 1.00 44.14 8 ARG G C 1
ATOM 1757 O O . ARG G 1 8 ? 35.856 -5.257 46.837 1.00 43.01 8 ARG G O 1
ATOM 1765 N N . GLN G 1 9 ? 35.561 -7.227 45.823 1.00 43.82 9 GLN G N 1
ATOM 1766 C CA . GLN G 1 9 ? 34.213 -6.894 45.412 1.00 44.05 9 GLN G CA 1
ATOM 1767 C C . GLN G 1 9 ? 33.300 -6.817 46.613 1.00 43.34 9 GLN G C 1
ATOM 1768 O O . GLN G 1 9 ? 32.366 -6.016 46.643 1.00 44.61 9 GLN G O 1
ATOM 1774 N N . TRP G 1 10 ? 33.554 -7.661 47.606 1.00 42.85 10 TRP G N 1
ATOM 1775 C CA . TRP G 1 10 ? 32.723 -7.659 48.804 1.00 40.58 10 TRP G CA 1
ATOM 1776 C C . TRP G 1 10 ? 32.984 -6.398 49.620 1.00 39.41 10 TRP G C 1
ATOM 1777 O O . TRP G 1 10 ? 32.065 -5.799 50.173 1.00 38.26 10 TRP G O 1
ATOM 1788 N N . LYS G 1 11 ? 34.248 -6.007 49.690 1.00 40.42 11 LYS G N 1
ATOM 1789 C CA . LYS G 1 11 ? 34.640 -4.830 50.437 1.00 42.03 11 LYS G CA 1
ATOM 1790 C C . LYS G 1 11 ? 34.039 -3.591 49.813 1.00 41.37 11 LYS G C 1
ATOM 1791 O O . LYS G 1 11 ? 33.455 -2.754 50.502 1.00 42.35 11 LYS G O 1
ATOM 1797 N N . ALA G 1 12 ? 34.180 -3.475 48.502 1.00 39.64 12 ALA G N 1
ATOM 1798 C CA . ALA G 1 12 ? 33.644 -2.330 47.775 1.00 39.54 12 ALA G CA 1
ATOM 1799 C C . ALA G 1 12 ? 32.177 -2.167 48.040 1.00 39.78 12 ALA G C 1
ATOM 1800 O O . ALA G 1 12 ? 31.713 -1.064 48.335 1.00 41.52 12 ALA G O 1
ATOM 1802 N N . GLU G 1 13 ? 31.446 -3.278 47.953 1.00 39.87 13 GLU G N 1
ATOM 1803 C CA . GLU G 1 13 ? 29.999 -3.274 48.170 1.00 39.75 13 GLU G CA 1
ATOM 1804 C C . GLU G 1 13 ? 29.704 -3.063 49.659 1.00 39.97 13 GLU G C 1
ATOM 1805 O O . GLU G 1 13 ? 28.634 -2.600 50.064 1.00 40.57 13 GLU G O 1
ATOM 1811 N N . PHE G 1 14 ? 30.698 -3.329 50.489 1.00 39.41 14 PHE G N 1
ATOM 1812 C CA . PHE G 1 14 ? 30.550 -3.127 51.930 1.00 40.88 14 PHE G CA 1
ATOM 1813 C C . PHE G 1 14 ? 30.683 -1.614 52.204 1.00 42.74 14 PHE G C 1
ATOM 1814 O O . PHE G 1 14 ? 29.911 -1.028 52.980 1.00 43.71 14 PHE G O 1
ATOM 1822 N N . HIS G 1 15 ? 31.631 -0.969 51.523 1.00 45.17 15 HIS G N 1
ATOM 1823 C CA . HIS G 1 15 ? 31.827 0.467 51.692 1.00 45.81 15 HIS G CA 1
ATOM 1824 C C . HIS G 1 15 ? 30.566 1.178 51.243 1.00 44.52 15 HIS G C 1
ATOM 1825 O O . HIS G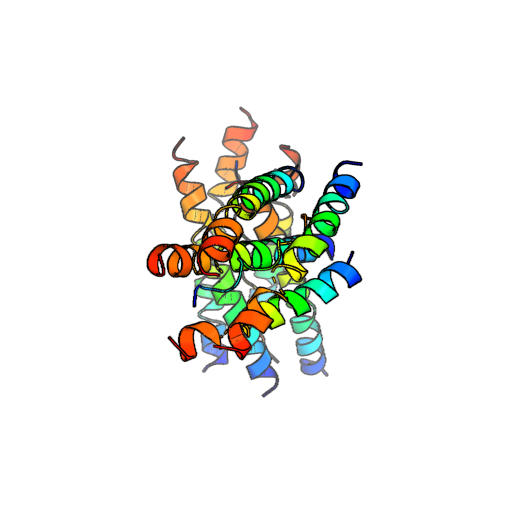 1 15 ? 30.117 2.116 51.899 1.00 47.26 15 HIS G O 1
ATOM 1832 N N . ARG G 1 16 ? 29.993 0.722 50.134 1.00 42.38 16 ARG G N 1
ATOM 1833 C CA . ARG G 1 16 ? 28.772 1.305 49.595 1.00 41.37 16 ARG G CA 1
ATOM 1834 C C . ARG G 1 16 ? 27.589 1.091 50.552 1.00 39.78 16 ARG G C 1
ATOM 1835 O O . ARG G 1 16 ? 26.728 1.949 50.715 1.00 38.59 16 ARG G O 1
ATOM 1843 N N . TRP G 1 17 ? 27.551 -0.058 51.204 1.00 41.08 17 TRP G N 1
ATOM 1844 C CA . TRP G 1 17 ? 26.474 -0.339 52.156 1.00 41.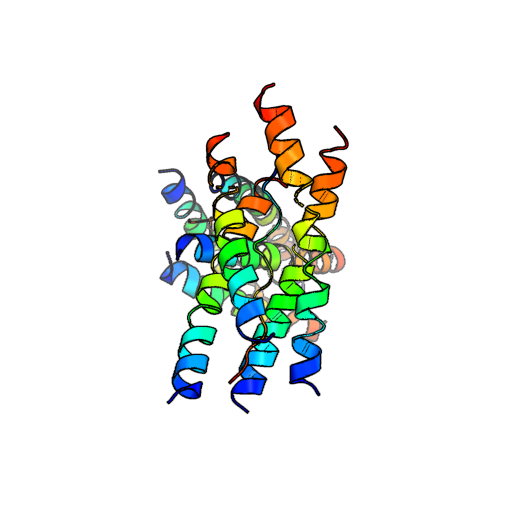45 17 TRP G CA 1
ATOM 1845 C C . TRP G 1 17 ? 26.597 0.571 53.395 1.00 41.02 17 TRP G C 1
ATOM 1846 O O . TRP G 1 17 ? 25.595 1.103 53.889 1.00 40.97 17 TRP G O 1
ATOM 1857 N N . SER G 1 18 ? 27.812 0.750 53.906 1.00 39.42 18 SER G N 1
ATOM 1858 C CA . SER G 1 18 ? 27.974 1.615 55.064 1.00 41.10 18 SER G CA 1
ATOM 1859 C C . SER G 1 18 ? 27.476 3.005 54.712 1.00 40.82 18 SER G C 1
ATOM 1860 O O . SER G 1 18 ? 26.908 3.696 55.554 1.00 41.69 18 SER G O 1
ATOM 1863 N N . SER G 1 19 ? 27.663 3.407 53.459 1.00 39.61 19 SER G N 1
ATOM 1864 C CA . SER G 1 19 ? 27.218 4.723 53.032 1.00 40.03 19 SER G CA 1
ATOM 1865 C C . SER G 1 19 ? 25.703 4.803 53.005 1.00 39.96 19 SER G C 1
ATOM 1866 O O . SER G 1 19 ? 25.136 5.800 53.425 1.00 40.93 19 SER G O 1
ATOM 1869 N N . TYR G 1 20 ? 25.034 3.764 52.511 1.00 40.36 20 TYR G N 1
ATOM 1870 C CA . TYR G 1 20 ? 23.570 3.781 52.487 1.00 38.25 20 TYR G CA 1
ATOM 1871 C C . TYR G 1 20 ? 23.105 3.785 53.922 1.00 36.82 20 TYR G C 1
ATOM 1872 O O . TYR G 1 20 ? 22.123 4.430 54.282 1.00 38.08 20 TYR G O 1
ATOM 1889 N N . VAL G 1 22 ? 24.647 5.139 56.489 1.00 34.84 22 VAL G N 1
ATOM 1890 C CA . VAL G 1 22 ? 24.804 6.496 57.033 1.00 34.56 22 VAL G CA 1
ATOM 1891 C C . VAL G 1 22 ? 23.677 7.427 56.589 1.00 35.99 22 VAL G C 1
ATOM 1892 O O . VAL G 1 22 ? 22.961 7.974 57.423 1.00 39.70 22 VAL G O 1
ATOM 1896 N N . HIS G 1 23 ? 23.540 7.623 55.280 1.00 34.23 23 HIS G N 1
ATOM 1897 C CA . HIS G 1 23 ? 22.500 8.467 54.699 1.00 33.41 23 HIS G CA 1
ATOM 1898 C C . HIS G 1 23 ? 21.115 8.130 55.225 1.00 35.52 23 HIS G C 1
ATOM 1899 O O . HIS G 1 23 ? 20.325 9.019 55.537 1.00 36.19 23 HIS G O 1
ATOM 1906 N N . TRP G 1 24 ? 20.795 6.844 55.297 1.00 38.41 24 TRP G N 1
ATOM 1907 C CA . TRP G 1 24 ? 19.477 6.457 55.766 1.00 40.50 24 TRP G CA 1
ATOM 1908 C C . TRP G 1 24 ? 19.230 6.769 57.232 1.00 43.56 24 TRP G C 1
ATOM 1909 O O . TRP G 1 24 ? 18.108 7.095 57.587 1.00 46.54 24 TRP G O 1
ATOM 1920 N N . LYS G 1 25 ? 20.228 6.662 58.105 1.00 44.70 25 LYS G N 1
ATOM 1921 C CA . LYS G 1 25 ? 19.907 6.989 59.484 1.00 47.27 25 LYS G CA 1
ATOM 1922 C C . LYS G 1 25 ? 19.683 8.477 59.645 1.00 47.04 25 LYS G C 1
ATOM 1923 O O . LYS G 1 25 ? 18.784 8.904 60.359 1.00 43.14 25 LYS G O 1
ATOM 1929 N N . ASN G 1 26 ? 20.502 9.271 58.981 1.00 48.84 26 ASN G N 1
ATOM 1930 C CA . ASN G 1 26 ? 20.325 10.692 59.088 1.00 52.56 26 ASN G CA 1
ATOM 1931 C C . ASN G 1 26 ? 18.895 11.004 58.700 1.00 56.03 26 ASN G C 1
ATOM 1932 O O . ASN G 1 26 ? 18.140 11.562 59.497 1.00 56.87 26 ASN G O 1
ATOM 1937 N N . GLN G 1 27 ? 18.524 10.613 57.480 1.00 59.83 27 GLN G N 1
ATOM 1938 C CA . GLN G 1 27 ? 17.180 10.842 56.948 1.00 61.94 27 GLN G CA 1
ATOM 1939 C C . GLN G 1 27 ? 16.110 10.312 57.887 1.00 62.28 27 GLN G C 1
ATOM 1940 O O . GLN G 1 27 ? 15.066 10.929 58.058 1.00 62.71 27 GLN G O 1
ATOM 1946 N N . PHE G 1 28 ? 16.362 9.170 58.503 1.00 63.28 28 PHE G N 1
ATOM 1947 C CA . PHE G 1 28 ? 15.386 8.633 59.429 1.00 66.47 28 PHE G CA 1
ATOM 1948 C C . PHE G 1 28 ? 15.223 9.604 60.594 1.00 69.22 28 PHE G C 1
ATOM 1949 O O . PHE G 1 28 ? 14.107 10.006 60.920 1.00 70.55 28 PHE G O 1
ATOM 1957 N N . ASP G 1 29 ? 16.341 9.989 61.205 1.00 71.15 29 ASP G N 1
ATOM 1958 C CA . ASP G 1 29 ? 16.325 10.904 62.342 1.00 73.56 29 ASP G CA 1
ATOM 1959 C C . ASP G 1 29 ? 15.568 12.205 62.092 1.00 77.36 29 ASP G C 1
ATOM 1960 O O . ASP G 1 29 ? 14.729 12.592 62.903 1.00 78.16 29 ASP G O 1
ATOM 1965 N N . HIS G 1 30 ? 15.861 12.879 60.980 1.00 81.46 30 HIS G N 1
ATOM 1966 C CA . HIS G 1 30 ? 15.201 14.142 60.639 1.00 85.63 30 HIS G CA 1
ATOM 1967 C C . HIS G 1 30 ? 13.722 13.955 60.316 1.00 88.75 30 HIS G C 1
ATOM 1968 O O . HIS G 1 30 ? 12.997 14.932 60.100 1.00 88.96 30 HIS G O 1
ATOM 1975 N N . TYR G 1 31 ? 13.281 12.702 60.279 1.00 91.59 31 TYR G N 1
ATOM 1976 C CA . TYR G 1 31 ? 11.890 12.394 59.986 1.00 94.64 31 TYR G CA 1
ATOM 1977 C C . TYR G 1 31 ? 11.175 12.048 61.270 1.00 96.86 31 TYR G C 1
ATOM 1978 O O . TYR G 1 31 ? 10.023 12.438 61.484 1.00 97.30 31 TYR G O 1
ATOM 1987 N N . SER G 1 32 ? 11.856 11.295 62.123 1.00 98.99 32 SER G N 1
ATOM 1988 C CA . SER G 1 32 ? 11.296 10.964 63.416 1.00 101.09 32 SER G CA 1
ATOM 1989 C C . SER G 1 32 ? 11.654 12.182 64.261 1.00 103.06 32 SER G C 1
ATOM 1990 O O . SER G 1 32 ? 11.934 12.092 65.458 1.00 103.92 32 SER G O 1
ATOM 1993 N N . LYS G 1 33 ? 11.662 13.327 63.581 1.00 104.58 33 LYS G N 1
ATOM 1994 C CA . LYS G 1 33 ? 11.939 14.630 64.167 1.00 106.17 33 LYS G CA 1
ATOM 1995 C C . LYS G 1 33 ? 10.683 15.455 63.911 1.00 107.24 33 LYS G C 1
ATOM 1996 O O . LYS G 1 33 ? 10.469 16.500 64.523 1.00 108.06 33 LYS G O 1
ATOM 2002 N N . GLN G 1 34 ? 9.856 14.971 62.989 1.00 108.43 34 GLN G N 1
ATOM 2003 C CA . GLN G 1 34 ? 8.610 15.647 62.638 1.00 109.41 34 GLN G CA 1
ATOM 2004 C C . GLN G 1 34 ? 7.473 15.170 63.549 1.00 108.97 34 GLN G C 1
ATOM 2005 O O . GLN G 1 34 ? 6.811 15.974 64.200 1.00 108.66 34 GLN G O 1
ATOM 2011 N N . ASP H 1 1 ? 33.296 -29.321 43.408 1.00 57.98 1 ASP H N 1
ATOM 2012 C CA . ASP H 1 1 ? 33.084 -29.991 44.694 1.00 58.22 1 ASP H CA 1
ATOM 2013 C C . ASP H 1 1 ? 32.381 -29.074 45.680 1.00 57.07 1 ASP H C 1
ATOM 2014 O O . ASP H 1 1 ? 31.665 -28.181 45.249 1.00 56.98 1 ASP H O 1
ATOM 2019 N N . THR H 1 2 ? 32.594 -29.280 46.983 1.00 56.05 2 THR H N 1
ATOM 2020 C CA . THR H 1 2 ? 31.925 -28.493 48.029 1.00 55.35 2 THR H CA 1
ATOM 2021 C C . THR H 1 2 ? 32.245 -27.022 47.985 1.00 53.53 2 THR H C 1
ATOM 2022 O O . THR H 1 2 ? 31.403 -26.172 48.310 1.00 52.11 2 THR H O 1
ATOM 2026 N N . LEU H 1 3 ? 33.472 -26.721 47.582 1.00 53.62 3 LEU H N 1
ATOM 2027 C CA . LEU H 1 3 ? 33.899 -25.337 47.496 1.00 53.49 3 LEU H CA 1
ATOM 2028 C C . LEU H 1 3 ? 33.539 -24.722 46.159 1.00 53.87 3 LEU H C 1
ATOM 2029 O O . LEU H 1 3 ? 33.253 -23.548 46.104 1.00 54.07 3 LEU H O 1
ATOM 2034 N N . ASP H 1 4 ? 33.566 -25.515 45.091 1.00 55.31 4 ASP H N 1
ATOM 2035 C CA . ASP H 1 4 ? 33.190 -25.034 43.767 1.00 54.87 4 ASP H CA 1
ATOM 2036 C C . ASP H 1 4 ? 31.729 -24.634 43.923 1.00 54.72 4 ASP H C 1
ATOM 2037 O O . ASP H 1 4 ? 31.284 -23.604 43.433 1.00 55.68 4 ASP H O 1
ATOM 2042 N N . GLU H 1 5 ? 30.987 -25.468 44.635 1.00 53.86 5 GLU H N 1
ATOM 2043 C CA . GLU H 1 5 ? 29.573 -25.236 44.840 1.00 54.03 5 GLU H CA 1
ATOM 2044 C C . GLU H 1 5 ? 29.380 -24.020 45.710 1.00 53.60 5 GLU H C 1
ATOM 2045 O O . GLU H 1 5 ? 28.454 -23.236 45.503 1.00 54.35 5 GLU H O 1
ATOM 2051 N N . ALA H 1 6 ? 30.271 -23.861 46.681 1.00 53.49 6 ALA H N 1
ATOM 2052 C CA . ALA H 1 6 ? 30.187 -22.745 47.603 1.00 52.55 6 ALA H CA 1
ATOM 2053 C C . ALA H 1 6 ? 30.504 -21.455 46.875 1.00 52.37 6 ALA H C 1
ATOM 2054 O O . ALA H 1 6 ? 29.860 -20.430 47.084 1.00 53.46 6 ALA H O 1
ATOM 2056 N N . GLU H 1 7 ? 31.499 -21.512 46.009 1.00 52.18 7 GLU H N 1
ATOM 2057 C CA . GLU H 1 7 ? 31.885 -20.342 45.257 1.00 54.81 7 GLU H CA 1
ATOM 2058 C C . GLU H 1 7 ? 30.799 -19.948 44.276 1.00 57.08 7 GLU H C 1
ATOM 2059 O O . GLU H 1 7 ? 30.504 -18.768 44.110 1.00 58.95 7 GLU H O 1
ATOM 2065 N N . ARG H 1 8 ? 30.210 -20.939 43.623 1.00 59.10 8 ARG H N 1
ATOM 2066 C CA . ARG H 1 8 ? 29.163 -20.692 42.647 1.00 60.63 8 ARG H CA 1
ATOM 2067 C C . ARG H 1 8 ? 27.908 -20.142 43.305 1.00 58.28 8 ARG H C 1
ATOM 2068 O O . ARG H 1 8 ? 27.219 -19.305 42.740 1.00 58.18 8 ARG H O 1
ATOM 2076 N N . GLN H 1 9 ? 27.604 -20.621 44.499 1.00 56.25 9 GLN H N 1
ATOM 2077 C CA . GLN H 1 9 ? 26.412 -20.173 45.183 1.00 55.21 9 GLN H CA 1
ATOM 2078 C C . GLN H 1 9 ? 26.612 -18.767 45.746 1.00 53.07 9 GLN H C 1
ATOM 2079 O O . GLN H 1 9 ? 25.716 -17.927 45.664 1.00 52.66 9 GLN H O 1
ATOM 2085 N N . TRP H 1 10 ? 27.793 -18.506 46.304 1.00 50.62 10 TRP H N 1
ATOM 2086 C CA . TRP H 1 10 ? 28.094 -17.191 46.870 1.00 48.53 10 TRP H CA 1
ATOM 2087 C C . TRP H 1 10 ? 27.979 -16.124 45.789 1.00 46.78 10 TRP H C 1
ATOM 2088 O O . TRP H 1 10 ? 27.173 -15.202 45.893 1.00 46.50 10 TRP H O 1
ATOM 2099 N N . LYS H 1 11 ? 28.804 -16.260 44.756 1.00 44.78 11 LYS H N 1
ATOM 2100 C CA . LYS H 1 11 ? 28.826 -15.331 43.644 1.00 42.65 11 LYS H CA 1
ATOM 2101 C C . LYS H 1 11 ? 27.441 -15.035 43.145 1.00 44.05 11 LYS H C 1
ATOM 2102 O O . LYS H 1 11 ? 27.037 -13.877 43.075 1.00 45.65 11 LYS H O 1
ATOM 2108 N N . ALA H 1 12 ? 26.696 -16.083 42.827 1.00 44.19 12 ALA H N 1
ATOM 2109 C CA . ALA H 1 12 ? 25.344 -15.916 42.335 1.00 43.38 12 ALA H CA 1
ATOM 2110 C C . ALA H 1 12 ? 24.491 -15.098 43.288 1.00 43.91 12 ALA H C 1
ATOM 2111 O O . ALA H 1 12 ? 23.930 -14.082 42.896 1.00 44.57 12 ALA H O 1
ATOM 2113 N N A GLU H 1 13 ? 24.390 -15.531 44.539 0.50 44.08 13 GLU H N 1
ATOM 2114 N N B GLU H 1 13 ? 24.395 -15.532 44.539 0.50 44.05 13 GLU H N 1
ATOM 2115 C CA A GLU H 1 13 ? 23.583 -14.806 45.514 0.50 44.70 13 GLU H CA 1
ATOM 2116 C CA B GLU H 1 13 ? 23.588 -14.810 45.517 0.50 44.64 13 GLU H CA 1
ATOM 2117 C C A GLU H 1 13 ? 24.183 -13.451 45.894 0.50 44.11 13 GLU H C 1
ATOM 2118 C C B GLU H 1 13 ? 24.183 -13.451 45.891 0.50 44.07 13 GLU H C 1
ATOM 2119 O O A GLU H 1 13 ? 23.479 -12.575 46.392 0.50 44.39 13 GLU H O 1
ATOM 2120 O O B GLU H 1 13 ? 23.476 -12.574 46.382 0.50 44.35 13 GLU H O 1
ATOM 2131 N N . PHE H 1 14 ? 25.477 -13.273 45.659 1.00 43.58 14 PHE H N 1
ATOM 2132 C CA . PHE H 1 14 ? 26.118 -12.005 45.962 1.00 41.99 14 PHE H CA 1
ATOM 2133 C C . PHE H 1 14 ? 25.542 -10.985 44.987 1.00 41.60 14 PHE H C 1
ATOM 2134 O O . PHE H 1 14 ? 24.973 -9.973 45.398 1.00 42.61 14 PHE H O 1
ATOM 2142 N N . HIS H 1 15 ? 25.679 -11.266 43.693 1.00 40.96 15 HIS H N 1
ATOM 2143 C CA . HIS H 1 15 ? 25.147 -10.383 42.664 1.00 40.92 15 HIS H CA 1
ATOM 2144 C C . HIS H 1 15 ? 23.632 -10.195 42.780 1.00 39.70 15 HIS H C 1
ATOM 2145 O O . HIS H 1 15 ? 23.113 -9.121 42.486 1.00 39.56 15 HIS H O 1
ATOM 2152 N N . ARG H 1 16 ? 22.915 -11.218 43.219 1.00 40.41 16 ARG H N 1
ATOM 2153 C CA . ARG H 1 16 ? 21.484 -11.064 43.365 1.00 42.88 16 ARG H CA 1
ATOM 2154 C C . ARG H 1 16 ? 21.254 -10.059 44.489 1.00 42.29 16 ARG H C 1
ATOM 2155 O O . ARG H 1 16 ? 20.302 -9.277 44.463 1.00 43.79 16 ARG H O 1
ATOM 2163 N N . TRP H 1 17 ? 22.136 -10.081 45.485 1.00 41.11 17 TRP H N 1
ATOM 2164 C CA . TRP H 1 17 ? 22.014 -9.166 46.612 1.00 37.59 17 TRP H CA 1
ATOM 2165 C C . TRP H 1 17 ? 22.333 -7.731 46.207 1.00 36.32 17 TRP H C 1
ATOM 2166 O O . TRP H 1 17 ? 21.754 -6.793 46.739 1.00 34.35 17 TRP H O 1
ATOM 2177 N N . SER H 1 18 ? 23.269 -7.565 45.280 1.00 35.87 18 SER H N 1
ATOM 2178 C CA . SER H 1 18 ? 23.626 -6.241 44.809 1.00 38.23 18 SER H CA 1
ATOM 2179 C C . SER H 1 18 ? 22.486 -5.568 44.064 1.00 41.25 18 SER H C 1
ATOM 2180 O O . SER H 1 18 ? 22.339 -4.355 44.137 1.00 42.54 18 SER H O 1
ATOM 2183 N N . SER H 1 19 ? 21.689 -6.352 43.341 1.00 42.94 19 SER H N 1
ATOM 2184 C CA . SER H 1 19 ? 20.563 -5.822 42.590 1.00 43.88 19 SER H CA 1
ATOM 2185 C C . SER H 1 19 ? 19.551 -5.210 43.526 1.00 45.02 19 SER H C 1
ATOM 2186 O O . SER H 1 19 ? 18.907 -4.206 43.199 1.00 47.70 19 SER H O 1
ATOM 2189 N N . TYR H 1 20 ? 19.393 -5.833 44.683 1.00 44.94 20 TYR H N 1
ATOM 2190 C CA . TYR H 1 20 ? 18.453 -5.353 45.682 1.00 44.94 20 TYR H CA 1
ATOM 2191 C C . TYR H 1 20 ? 18.981 -4.071 46.299 1.00 42.61 20 TYR H C 1
ATOM 2192 O O . TYR H 1 20 ? 18.230 -3.254 46.793 1.00 42.95 20 TYR H O 1
ATOM 2209 N N . VAL H 1 22 ? 20.762 -1.862 44.534 1.00 38.88 22 VAL H N 1
ATOM 2210 C CA . VAL H 1 22 ? 20.473 -0.891 43.496 1.00 37.53 22 VAL H CA 1
ATOM 2211 C C . VAL H 1 22 ? 18.995 -0.525 43.558 1.00 38.20 22 VAL H C 1
ATOM 2212 O O . VAL H 1 22 ? 18.619 0.644 43.489 1.00 37.43 22 VAL H O 1
ATOM 2216 N N . HIS H 1 23 ? 18.149 -1.532 43.709 1.00 37.59 23 HIS H N 1
ATOM 2217 C CA . HIS H 1 23 ? 16.727 -1.272 43.766 1.00 38.62 23 HIS H CA 1
ATOM 2218 C C . HIS H 1 23 ? 16.364 -0.454 45.004 1.00 40.13 23 HIS H C 1
ATOM 2219 O O . HIS H 1 23 ? 15.575 0.490 44.923 1.00 40.33 23 HIS H O 1
ATOM 2226 N N . TRP H 1 24 ? 16.929 -0.824 46.151 1.00 38.28 24 TRP H N 1
ATOM 2227 C CA . TRP H 1 24 ? 16.662 -0.095 47.382 1.00 38.44 24 TRP H CA 1
ATOM 2228 C C . TRP H 1 24 ? 17.157 1.374 47.245 1.00 39.41 24 TRP H C 1
ATOM 2229 O O . TRP H 1 24 ? 16.428 2.326 47.531 1.00 37.51 24 TRP H O 1
ATOM 2240 N N . LYS H 1 25 ? 18.388 1.555 46.783 1.00 39.88 25 LYS H N 1
ATOM 2241 C CA . LYS H 1 25 ? 18.930 2.891 46.628 1.00 42.76 25 LYS H CA 1
ATOM 2242 C C . LYS H 1 25 ? 18.051 3.765 45.742 1.00 46.22 25 LYS H C 1
ATOM 2243 O O . LYS H 1 25 ? 17.954 4.969 45.970 1.00 48.47 25 LYS H O 1
ATOM 2249 N N . ASN H 1 26 ? 17.427 3.171 44.726 1.00 47.37 26 ASN H N 1
ATOM 2250 C CA . ASN H 1 26 ? 16.574 3.932 43.814 1.00 47.34 26 ASN H CA 1
ATOM 2251 C C . ASN H 1 26 ? 15.313 4.389 44.515 1.00 48.68 26 ASN H C 1
ATOM 2252 O O . ASN H 1 26 ? 14.855 5.507 44.295 1.00 48.79 26 ASN H O 1
ATOM 2257 N N . GLN H 1 27 ? 14.738 3.511 45.330 1.00 48.89 27 GLN H N 1
ATOM 2258 C CA . GLN H 1 27 ? 13.508 3.831 46.034 1.00 51.07 27 GLN H CA 1
ATOM 2259 C C . GLN H 1 27 ? 13.788 4.885 47.089 1.00 53.04 27 GLN H C 1
ATOM 2260 O O . GLN H 1 27 ? 13.016 5.827 47.264 1.00 52.74 27 GLN H O 1
ATOM 2266 N N . PHE H 1 28 ? 14.905 4.704 47.792 1.00 54.59 28 PHE H N 1
ATOM 2267 C CA . PHE H 1 28 ? 15.351 5.609 48.847 1.00 55.19 28 PHE H CA 1
ATOM 2268 C C . PHE H 1 28 ? 15.545 7.043 48.360 1.00 56.76 28 PHE H C 1
ATOM 2269 O O . PHE H 1 28 ? 15.145 7.988 49.038 1.00 57.49 28 PHE H O 1
ATOM 2277 N N . ASP H 1 29 ? 16.165 7.209 47.198 1.00 58.92 29 ASP H N 1
ATOM 2278 C CA . ASP H 1 29 ? 16.403 8.544 46.667 1.00 62.21 29 ASP H CA 1
ATOM 2279 C C . ASP H 1 29 ? 15.120 9.289 46.326 1.00 64.97 29 ASP H C 1
ATOM 2280 O O . ASP H 1 29 ? 15.073 10.511 46.416 1.00 65.41 29 ASP H O 1
ATOM 2285 N N . HIS H 1 30 ? 14.079 8.565 45.935 1.00 69.97 30 HIS H N 1
ATOM 2286 C CA . HIS H 1 30 ? 12.809 9.200 45.594 1.00 75.37 30 HIS H CA 1
ATOM 2287 C C . HIS H 1 30 ? 12.373 10.017 46.809 1.00 78.13 30 HIS H C 1
ATOM 2288 O O . HIS H 1 30 ? 11.721 11.057 46.674 1.00 78.07 30 HIS H O 1
ATOM 2295 N N A TYR H 1 31 ? 12.750 9.542 47.992 0.50 79.80 31 TYR H N 1
ATOM 2296 N N B TYR H 1 31 ? 12.748 9.529 47.992 0.50 79.74 31 TYR H N 1
ATOM 2297 C CA A TYR H 1 31 ? 12.418 10.205 49.254 0.50 81.35 31 TYR H CA 1
ATOM 2298 C CA B TYR H 1 31 ? 12.451 10.190 49.268 0.50 81.28 31 TYR H CA 1
ATOM 2299 C C A TYR H 1 31 ? 13.580 11.103 49.692 0.50 82.13 31 TYR H C 1
ATOM 2300 C C B TYR H 1 31 ? 13.618 11.082 49.681 0.50 82.11 31 TYR H C 1
ATOM 2301 O O A TYR H 1 31 ? 14.071 10.985 50.813 0.50 82.14 31 TYR H O 1
ATOM 2302 O O B TYR H 1 31 ? 14.153 10.936 50.778 0.50 82.18 31 TYR H O 1
ATOM 2319 N N . SER H 1 32 ? 14.020 11.993 48.806 1.00 83.24 32 SER H N 1
ATOM 2320 C CA . SER H 1 32 ? 15.128 12.893 49.112 1.00 85.35 32 SER H CA 1
ATOM 2321 C C . SER H 1 32 ? 14.754 14.320 48.738 1.00 86.80 32 SER H C 1
ATOM 2322 O O . SER H 1 32 ? 15.428 14.943 47.924 1.00 88.76 32 SER H O 1
ATOM 2325 N N . LEU I 2 1 ? 42.074 32.537 23.339 1.00 67.40 1 LEU I N 1
ATOM 2326 C CA . LEU I 2 1 ? 40.961 31.752 22.808 1.00 67.22 1 LEU I CA 1
ATOM 2327 C C . LEU I 2 1 ? 40.079 31.293 23.961 1.00 66.05 1 LEU I C 1
ATOM 2328 O O . LEU I 2 1 ? 40.593 30.829 24.984 1.00 65.80 1 LEU I O 1
ATOM 2333 N N . LEU I 2 2 ? 38.759 31.416 23.803 1.00 64.42 2 LEU I N 1
ATOM 2334 C CA . LEU I 2 2 ? 37.853 31.015 24.875 1.00 62.42 2 LEU I CA 1
ATOM 2335 C C . LEU I 2 2 ? 37.603 29.516 24.912 1.00 60.99 2 LEU I C 1
ATOM 2336 O O . LEU I 2 2 ? 37.882 28.806 23.952 1.00 60.14 2 LEU I O 1
ATOM 2341 N N . THR I 2 3 ? 37.081 29.046 26.039 1.00 58.85 3 THR I N 1
ATOM 2342 C CA . THR I 2 3 ? 36.785 27.633 26.237 1.00 56.41 3 THR I CA 1
ATOM 2343 C C . THR I 2 3 ? 35.814 27.112 25.192 1.00 55.60 3 THR I C 1
ATOM 2344 O O . THR I 2 3 ? 34.966 27.850 24.703 1.00 57.03 3 THR I O 1
ATOM 2348 N N . PRO I 2 4 ? 35.942 25.833 24.817 1.00 53.94 4 PRO I N 1
ATOM 2349 C CA . PRO I 2 4 ? 35.034 25.251 23.832 1.00 51.97 4 PRO I CA 1
ATOM 2350 C C . PRO I 2 4 ? 33.616 25.415 24.369 1.00 49.74 4 PRO I C 1
ATOM 2351 O O . PRO I 2 4 ? 33.434 25.750 25.532 1.00 48.70 4 PRO I O 1
ATOM 2355 N N . PRO I 2 5 ? 32.594 25.173 23.534 1.00 48.66 5 PRO I N 1
ATOM 2356 C CA . PRO I 2 5 ? 31.194 25.306 23.969 1.00 46.30 5 PRO I CA 1
ATOM 2357 C C . PRO I 2 5 ? 30.938 24.357 25.131 1.00 44.09 5 PRO I C 1
ATOM 2358 O O . PRO I 2 5 ? 31.744 23.468 25.394 1.00 45.31 5 PRO I O 1
ATOM 2362 N N . PRO I 2 6 ? 29.833 24.540 25.859 1.00 42.75 6 PRO I N 1
ATOM 2363 C CA . PRO I 2 6 ? 29.596 23.604 26.964 1.00 41.61 6 PRO I CA 1
ATOM 2364 C C . PRO I 2 6 ? 29.501 22.184 26.404 1.00 42.24 6 PRO I C 1
ATOM 2365 O O . PRO I 2 6 ? 29.344 22.002 25.186 1.00 41.64 6 PRO I O 1
ATOM 2369 N N . PRO I 2 7 ? 29.606 21.158 27.279 1.00 41.62 7 PRO I N 1
ATOM 2370 C CA . PRO I 2 7 ? 29.530 19.757 26.851 1.00 40.00 7 PRO I CA 1
ATOM 2371 C C . PRO I 2 7 ? 28.224 19.407 26.172 1.00 40.15 7 PRO I C 1
ATOM 2372 O O . PRO I 2 7 ? 27.201 20.065 26.387 1.00 40.71 7 PRO I O 1
ATOM 2376 N N . PRO I 2 8 ? 28.237 18.346 25.353 1.00 40.47 8 PRO I N 1
ATOM 2377 C CA . PRO I 2 8 ? 27.026 17.926 24.649 1.00 39.62 8 PRO I CA 1
ATOM 2378 C C . PRO I 2 8 ? 25.930 17.769 25.657 1.00 38.40 8 PRO I C 1
ATOM 2379 O O . PRO I 2 8 ? 26.175 17.273 26.738 1.00 39.45 8 PRO I O 1
ATOM 2383 N N . LEU I 2 9 ? 24.729 18.210 25.304 1.00 36.51 9 LEU I N 1
ATOM 2384 C CA . LEU I 2 9 ? 23.573 18.118 26.179 1.00 34.83 9 LEU I CA 1
ATOM 2385 C C . LEU I 2 9 ? 23.237 16.673 26.542 1.00 37.53 9 LEU I C 1
ATOM 2386 O O . LEU I 2 9 ? 23.141 15.806 25.672 1.00 39.57 9 LEU I O 1
ATOM 2391 N N . PHE I 2 10 ? 23.028 16.424 27.827 1.00 37.23 10 PHE I N 1
ATOM 2392 C CA . PHE I 2 10 ? 22.736 15.087 28.310 1.00 36.38 10 PHE I CA 1
ATOM 2393 C C . PHE I 2 10 ? 21.356 14.591 27.885 1.00 37.72 10 PHE I C 1
ATOM 2394 O O . PHE I 2 10 ? 20.395 15.356 27.875 1.00 38.87 10 PHE I O 1
ATOM 2402 N N . PRO I 2 11 ? 21.237 13.292 27.544 1.00 37.58 11 PRO I N 1
ATOM 2403 C CA . PRO I 2 11 ? 19.974 12.669 27.121 1.00 37.79 11 PRO I CA 1
ATOM 2404 C C . PRO I 2 11 ? 18.864 12.550 28.169 1.00 39.24 11 PRO I C 1
ATOM 2405 O O . PRO I 2 11 ? 19.125 12.338 29.356 1.00 40.99 11 PRO I O 1
ATOM 2409 N N . PRO I 2 12 ? 17.601 12.669 27.733 1.00 38.68 12 PRO I N 1
ATOM 2410 C CA . PRO I 2 12 ? 16.430 12.583 28.616 1.00 39.38 12 PRO I CA 1
ATOM 2411 C C . PRO I 2 12 ? 16.348 11.271 29.409 1.00 39.73 12 PRO I C 1
ATOM 2412 O O . PRO I 2 12 ? 16.733 10.215 28.910 1.00 42.03 12 PRO I O 1
ATOM 2416 N N . PRO I 2 13 ? 15.832 11.313 30.646 1.00 39.06 13 PRO I N 1
ATOM 2417 C CA . PRO I 2 13 ? 15.766 10.060 31.386 1.00 40.32 13 PRO I CA 1
ATOM 2418 C C . PRO I 2 13 ? 14.833 9.053 30.724 1.00 40.51 13 PRO I C 1
ATOM 2419 O O . PRO I 2 13 ? 13.755 9.412 30.276 1.00 42.20 13 PRO I O 1
ATOM 2423 N N . PHE I 2 14 ? 15.253 7.799 30.640 1.00 39.69 14 PHE I N 1
ATOM 2424 C CA . PHE I 2 14 ? 14.376 6.788 30.081 1.00 38.48 14 PHE I CA 1
ATOM 2425 C C . PHE I 2 14 ? 14.418 5.483 30.885 1.00 37.43 14 PHE I C 1
ATOM 2426 O O . PHE I 2 14 ? 15.333 4.663 30.762 1.00 36.13 14 PHE I O 1
ATOM 2434 N N . PHE I 2 15 ? 13.399 5.305 31.707 1.00 34.86 15 PHE I N 1
ATOM 2435 C CA . PHE I 2 15 ? 13.301 4.136 32.535 1.00 35.57 15 PHE I CA 1
ATOM 2436 C C . PHE I 2 15 ? 12.004 4.275 33.312 1.00 33.98 15 PHE I C 1
ATOM 2437 O O . PHE I 2 15 ? 11.660 3.410 34.100 1.00 37.98 15 PHE I O 1
ATOM 2445 N N . LEU J 2 1 ? 6.342 5.814 56.524 1.00 66.69 1 LEU J N 1
ATOM 2446 C CA . LEU J 2 1 ? 7.491 6.644 56.680 1.00 66.00 1 LEU J CA 1
ATOM 2447 C C . LEU J 2 1 ? 8.416 6.412 55.442 1.00 65.86 1 LEU J C 1
ATOM 2448 O O . LEU J 2 1 ? 8.007 5.854 54.387 1.00 67.04 1 LEU J O 1
ATOM 2453 N N . LEU J 2 2 ? 9.676 6.834 55.521 1.00 63.24 2 LEU J N 1
ATOM 2454 C CA . LEU J 2 2 ? 10.584 6.578 54.408 1.00 61.00 2 LEU J CA 1
ATOM 2455 C C . LEU J 2 2 ? 10.842 5.074 54.367 1.00 59.35 2 LEU J C 1
ATOM 2456 O O . LEU J 2 2 ? 10.341 4.317 55.217 1.00 59.60 2 LEU J O 1
ATOM 2461 N N . THR J 2 3 ? 11.618 4.651 53.378 1.00 56.48 3 THR J N 1
ATOM 2462 C CA . THR J 2 3 ? 11.926 3.240 53.222 1.00 54.07 3 THR J CA 1
ATOM 2463 C C . THR J 2 3 ? 12.611 2.687 54.460 1.00 52.40 3 THR J C 1
ATOM 2464 O O . THR J 2 3 ? 13.109 3.427 55.302 1.00 53.49 3 THR J O 1
ATOM 2468 N N . PRO J 2 4 ? 12.607 1.362 54.613 1.00 53.37 4 PRO J N 1
ATOM 2469 C CA . PRO J 2 4 ? 13.292 0.835 55.791 1.00 51.04 4 PRO J CA 1
ATOM 2470 C C . PRO J 2 4 ? 14.778 0.941 55.455 1.00 48.10 4 PRO J C 1
ATOM 2471 O O . PRO J 2 4 ? 15.139 1.421 54.380 1.00 50.23 4 PRO J O 1
ATOM 2475 N N . PRO J 2 5 ? 15.658 0.527 56.361 1.00 46.04 5 PRO J N 1
ATOM 2476 C CA . PRO J 2 5 ? 17.067 0.644 55.992 1.00 45.18 5 PRO J CA 1
ATOM 2477 C C . PRO J 2 5 ? 17.424 -0.259 54.810 1.00 43.14 5 PRO J C 1
ATOM 2478 O O . PRO J 2 5 ? 16.619 -1.062 54.367 1.00 43.09 5 PRO J O 1
ATOM 2482 N N . PRO J 2 6 ? 18.639 -0.130 54.277 1.00 42.54 6 PRO J N 1
ATOM 2483 C CA . PRO J 2 6 ? 19.003 -0.984 53.146 1.00 41.51 6 PRO J CA 1
ATOM 2484 C C . PRO J 2 6 ? 18.988 -2.454 53.548 1.00 41.78 6 PRO J C 1
ATOM 2485 O O . PRO J 2 6 ? 18.860 -2.785 54.742 1.00 41.91 6 PRO J O 1
ATOM 2489 N N . PRO J 2 7 ? 19.106 -3.363 52.562 1.00 41.30 7 PRO J N 1
ATOM 2490 C CA . PRO J 2 7 ? 19.106 -4.787 52.894 1.00 42.17 7 PRO J CA 1
ATOM 2491 C C . PRO J 2 7 ? 20.243 -5.126 53.835 1.00 43.19 7 PRO J C 1
ATOM 2492 O O . PRO J 2 7 ? 21.222 -4.401 53.908 1.00 44.61 7 PRO J O 1
ATOM 2496 N N . PRO J 2 8 ? 20.125 -6.236 54.574 1.00 44.43 8 PRO J N 1
ATOM 2497 C CA . PRO J 2 8 ? 21.194 -6.611 55.501 1.00 43.10 8 PRO J CA 1
ATOM 2498 C C . PRO J 2 8 ? 22.464 -6.856 54.721 1.00 42.11 8 PRO J C 1
ATOM 2499 O O . PRO J 2 8 ? 22.412 -7.358 53.612 1.00 42.85 8 PRO J O 1
ATOM 2503 N N . LEU J 2 9 ? 23.603 -6.492 55.294 1.00 41.57 9 LEU J N 1
ATOM 2504 C CA . LEU J 2 9 ? 24.887 -6.671 54.627 1.00 40.17 9 LEU J CA 1
ATOM 2505 C C . LEU J 2 9 ? 25.193 -8.122 54.301 1.00 40.22 9 LEU J C 1
ATOM 2506 O O . LEU J 2 9 ? 25.067 -8.998 55.150 1.00 37.98 9 LEU J O 1
ATOM 2511 N N . PHE J 2 10 ? 25.617 -8.368 53.065 1.00 40.72 10 PHE J N 1
ATOM 2512 C CA . PHE J 2 10 ? 25.925 -9.717 52.603 1.00 40.72 10 PHE J CA 1
ATOM 2513 C C . PHE J 2 10 ? 27.187 -10.275 53.278 1.00 41.50 10 PHE J C 1
ATOM 2514 O O . PHE J 2 10 ? 28.160 -9.548 53.492 1.00 41.21 10 PHE J O 1
ATOM 2522 N N . PRO J 2 11 ? 27.196 -11.586 53.580 1.00 40.60 11 PRO J N 1
ATOM 2523 C CA . PRO J 2 11 ? 28.324 -12.266 54.219 1.00 40.27 11 PRO J CA 1
ATOM 2524 C C . PRO J 2 11 ? 29.548 -12.275 53.313 1.00 40.26 11 PRO J C 1
ATOM 2525 O O . PRO J 2 11 ? 29.437 -12.477 52.109 1.00 41.41 11 PRO J O 1
ATOM 2529 N N . PRO J 2 12 ? 30.739 -12.073 53.881 1.00 39.88 12 PRO J N 1
ATOM 2530 C CA . PRO J 2 12 ? 31.955 -12.083 53.062 1.00 39.08 12 PRO J CA 1
ATOM 2531 C C . PRO J 2 12 ? 32.104 -13.407 52.325 1.00 39.40 12 PRO J C 1
ATOM 2532 O O . PRO J 2 12 ? 31.496 -14.396 52.702 1.00 40.81 12 PRO J O 1
ATOM 2536 N N . PRO J 2 13 ? 32.913 -13.441 51.261 1.00 39.43 13 PRO J N 1
ATOM 2537 C CA . PRO J 2 13 ? 33.117 -14.679 50.496 1.00 39.59 13 PRO J CA 1
ATOM 2538 C C . PRO J 2 13 ? 33.964 -15.702 51.244 1.00 40.22 13 PRO J C 1
ATOM 2539 O O . PRO J 2 13 ? 34.918 -15.351 51.926 1.00 40.90 13 PRO J O 1
ATOM 2543 N N . PHE J 2 14 ? 33.631 -16.974 51.090 1.00 41.02 14 PHE J N 1
ATOM 2544 C CA . PHE J 2 14 ? 34.372 -18.026 51.762 1.00 39.60 14 PHE J CA 1
ATOM 2545 C C . PHE J 2 14 ? 34.404 -19.291 50.913 1.00 37.90 14 PHE J C 1
ATOM 2546 O O . PHE J 2 14 ? 33.434 -20.036 50.893 1.00 36.52 14 PHE J O 1
ATOM 2554 N N . PHE J 2 15 ? 35.518 -19.531 50.219 1.00 36.55 15 PHE J N 1
ATOM 2555 C CA . PHE J 2 15 ? 35.652 -20.715 49.364 1.00 36.61 15 PHE J CA 1
ATOM 2556 C C . PHE J 2 15 ? 37.062 -20.884 48.789 1.00 38.18 15 PHE J C 1
ATOM 2557 O O . PHE J 2 15 ? 37.263 -21.788 47.944 1.00 39.51 15 PHE J O 1
#

Radius of gyration: 24.34 Å; Cα contacts (8 Å, |Δi|>4): 161; chains: 10; bounding box: 51×69×53 Å

InterPro domains:
  IPR000997 Cholinesterase [PR00878] (105-119)
  IPR000997 Cholinesterase [PR00878] (150-179)
  IPR000997 Cholinesterase [PR00878] (366-374)
  IPR000997 Cholinesterase [PR00878] (432-440)
  IPR000997 Cholinesterase [PR00878] (470-477)
  IPR000997 Cholinesterase [PR00878] (478-490)
  IPR002018 Carboxylesterase, type B [PF00135] (39-563)
  IPR014788 Acetylcholinesterase, tetramerisation domain [PF08674] (578-611)
  IPR019819 Carboxylesterase type B, conserved site [PS00941] (125-135)
  IPR0198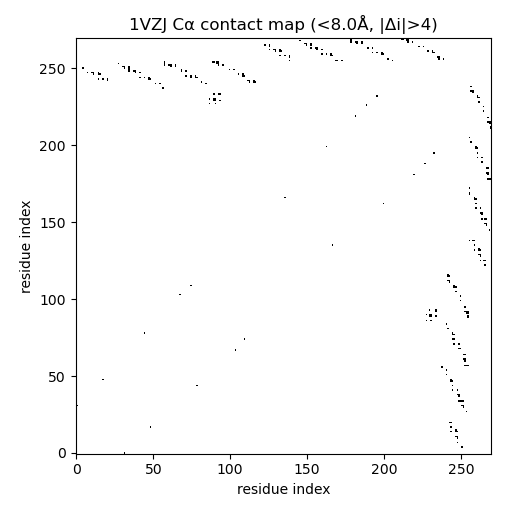26 Carboxylesterase type B, active site [PS00122] (221-236)
  IPR029058 Alpha/Beta hydrolase fold [G3DSA:3.40.50.1820] (33-574)
  IPR029058 Alpha/Beta hydrolase fold [SSF53474] (38-570)
  IPR050654 Acetylcholinesterase-related enzymes [PTHR43918] (31-611)

Secondary structure (DSSP, 8-state):
-TTHHHHHHHHHHHHHH--HHHHH-/-HHHHHHHHHHHTHHHHHH--HHHHHHHH-/-HHHHHHHHHHHHHHHHHH--HHHHHHHHH-/-HHHHHHHHHHHHHHHHHH--HHHHHHHHH-/--SSTTHHHHHHHHHHHH--HHHHH-/-HHHHHHHHHHHTHHHHHH--HHHHHHHHHHH-/-HHHHHHHHHHHHHHHHHH--HHHHHHHTTTT-/-HHHHHHHHHHHHHHHHHH--HHHHHHHHT-/-PPPPPPPPPPPP--/----PPPPPPPPP--

B-factor: mean 60.01, std 21.69, range [20.28, 128.09]

GO terms:
  GO:0031594 neuromuscular junction (C, IDA)
  GO:0002076 osteoblast development (P, IEP)
  GO:0005518 collagen binding (F, IDA)
  GO:0005576 extracellular region (C, IDA)
  GO:0045202 synapse (C, IDA)
  GO:0048471 perinuclear region of cytoplasm (C, IDA)
  GO:0005794 Golgi apparatus (C, IDA)
  GO:0016020 membrane (C, IDA)
  GO:0016787 hydrolase activity (F, IDA)
  GO:0017171 serine hydrolase activity (F, IDA)
  GO:0042166 acetylcholine binding (F, IDA)
  GO:0003990 acetylcholinesterase activity (F, IDA)
  GO:0004104 cholinesterase activity (F, IDA)
  GO:0006581 acetylcholine catabolic process (P, IDA)
  GO:0007155 cell adhesion (P, IDA)
  GO:0032223 negative regulation of synaptic transmission, cholinergic (P, IC)
  GO:0042803 protein homodimerization activity (F, IPI)
  GO:0005886 plasma membrane (C, TAS)
  GO:0003990 acetylcholinesterase activity (F, TAS)
  GO:0006581 acetylcholine catabolic process (P, TAS)

Foldseek 3Di:
DVVVVVVVVVVVVVVVVCCVVVVVD/DVVVVVVVVVVVPPVVVVVVVVVVVVVVVD/DVVVVVVVVVVVVVVVVVVCCVVVVVVVVVD/DVVVVVVVVVVVVVVVVVVVVVVVVVVVVVD/DVVVVVVVVVVVVVVVVVCVVVVVVD/DVVVVVVVVVVVPPVVVVVVVVVVVVCVVVVVD/DVVVVVVVVVVVVVVVVVVCVVVVVVVVVVVVD/DVVVVVVVVCVVVVVVVVVVCVVVVVVVVVD/DDDDPDDDDDDDDDD/DDDDDDDPDDDDDDD

Organism: Homo sapiens (NCBI:txid9606)

Sequence (270 aa):
LDEAERQWKAEFHRWSSYVHWKNQFDTLDEAEERQWKAEFHRWSSYVHWKNQFDHYDTLDEEAERQWKAEFHRWSSYVHWKNQFDHYSDTLDEAERQWKAEFHRWSSYVHWKNQFDHYSTLDEAERQWKAEFHRWSSYVHWKNQFDTLDEAERRQWKAEFFHRWSSYVHWKNQFDHYSKQDTLDEAERQWKAEFHRWSSYVHWKNQFDHYSKQDTLDEAERQWKAEEFHRWSSYVHWKNQFDHYYSLLTPPPPPLFPPPFFLLTPPPPPLFPPPFF

Solvent-accessible surface area: 17088 Å² total